Protein AF-A0AAU5WW64-F1 (afdb_monomer_lite)

Sequence (268 aa):
MAGGKLVDAESGILAKALPYLREAAQDVRRPDALRGREFTVVDSSGYVATDREFAFSGISRKQLEDMKELRAPLGTWPEQWRAAVTELRQALKDEGITDADMRLKGTSAKFYSGDPAKRFPQTEDELRSMAAEAHRLISGSHRLPRIEDVVAAYRQAGFATDGPKPAVAFFDSRYKLGLSKWPSDYDFQLCSDTLAERFEAYWRANRTLGLYTKGDWYNPYLLDRVAPGLDRWVGRWEKTWGRWVSIATYGRPYLGRTTRPGDWVVIQ

Radius of gyration: 20.53 Å; chains: 1; bounding box: 43×65×53 Å

Secondary structure (DSSP, 8-state):
-----SSHHHHHHHHHHHHHHHHHHHHTT------------B-TTSPBP-HHHHHHHT--HHHHHHHHTTS--TTS-HHHHHHHHHHHHHHHHHTT----EEEEESHHHHSB-S-TTSBPPSSHHHHHHHHHHHTTTS-HHHHHHHHHHHHHHHHHTT-SSSS---SB-BTTHHHHTTSSSSPPPEEEEEE-HHHHHHHHHHHHH-TTS-SEETTTEE-GGGHHHH-HHHHHHHHHHHHHHTS-EEEEEE-GGGHHHH--TT-EEEE-

Foldseek 3Di:
DDDDDDPPPVVVVCVVCVVVVVVLVVVVPDPDPDPDPQDWAAAPVRDIDDVLLCVLLSHDSVQSVCLLVLQFFTLDHNVLLVVLLVLLVVLCVVLVFPAKWKFWDAQRNRQFGPDLVQFDDQALVSLLVLQCVLCVVPDPVVSVVLSVVLSVQCVVSVSNDNDDDDGHDGFQNCVSSSSDVFGIEGEMEIEGQLLVVLLVVVCVVVVVDDQDDDPAFGDQVCCCVRRVSNVVSQVVVCVVSVGHYTYGYDYPVCPVVPDDPSTNTSDD

Structure (mmCIF, N/CA/C/O backbone):
data_AF-A0AAU5WW64-F1
#
_entry.id   AF-A0AAU5WW64-F1
#
loop_
_atom_site.group_PDB
_atom_site.id
_atom_site.type_symbol
_atom_site.label_atom_id
_atom_site.label_alt_id
_atom_site.label_comp_id
_atom_site.label_asym_id
_atom_site.label_entity_id
_atom_site.label_seq_id
_atom_site.pdbx_PDB_ins_code
_atom_site.Cartn_x
_atom_site.Cartn_y
_atom_site.Cartn_z
_atom_site.occupancy
_atom_site.B_iso_or_equiv
_atom_site.auth_seq_id
_atom_site.auth_comp_id
_atom_site.auth_asym_id
_atom_site.auth_atom_id
_atom_site.pdbx_PDB_model_num
ATOM 1 N N . MET A 1 1 ? 8.742 -45.054 -5.223 1.00 34.19 1 MET A N 1
ATOM 2 C CA . MET A 1 1 ? 8.348 -44.227 -6.382 1.00 34.19 1 MET A CA 1
ATOM 3 C C . MET A 1 1 ? 7.137 -43.402 -5.990 1.00 34.19 1 MET A C 1
ATOM 5 O O . MET A 1 1 ? 6.073 -43.968 -5.805 1.00 34.19 1 MET A O 1
ATOM 9 N N . ALA A 1 2 ? 7.315 -42.102 -5.776 1.00 31.16 2 ALA A N 1
ATOM 10 C CA . ALA A 1 2 ? 6.224 -41.166 -5.522 1.00 31.16 2 ALA A CA 1
ATOM 11 C C . ALA A 1 2 ? 6.602 -39.844 -6.198 1.00 31.16 2 ALA A C 1
ATOM 13 O O . ALA A 1 2 ? 7.338 -39.035 -5.642 1.00 31.16 2 ALA A O 1
ATOM 14 N N . GLY A 1 3 ? 6.179 -39.694 -7.450 1.00 32.69 3 GLY A N 1
ATOM 15 C CA . GLY A 1 3 ? 6.313 -38.475 -8.234 1.00 32.69 3 GLY A CA 1
ATOM 16 C C . GLY A 1 3 ? 4.927 -38.041 -8.685 1.00 32.69 3 GLY A C 1
ATOM 17 O O . GLY A 1 3 ? 4.177 -38.855 -9.214 1.00 32.69 3 GLY A O 1
ATOM 18 N N . GLY A 1 4 ? 4.596 -36.772 -8.454 1.00 40.03 4 GLY A N 1
ATOM 19 C CA . GLY A 1 4 ? 3.379 -36.144 -8.964 1.00 40.03 4 GLY A CA 1
ATOM 20 C C . GLY A 1 4 ? 2.551 -35.478 -7.873 1.00 40.03 4 GLY A C 1
ATOM 21 O O . GLY A 1 4 ? 1.678 -36.122 -7.304 1.00 40.03 4 GLY A O 1
ATOM 22 N N . LYS A 1 5 ? 2.839 -34.197 -7.586 1.00 35.53 5 LYS A N 1
ATOM 23 C CA . LYS A 1 5 ? 1.896 -33.221 -6.986 1.00 35.53 5 LYS A CA 1
ATOM 24 C C . LYS A 1 5 ? 2.466 -31.793 -6.880 1.00 35.53 5 LYS A C 1
ATOM 26 O O . LYS A 1 5 ? 2.287 -31.116 -5.876 1.00 35.53 5 LYS A O 1
ATOM 31 N N . LEU A 1 6 ? 3.174 -31.321 -7.908 1.00 34.00 6 LEU A N 1
ATOM 32 C CA . LEU A 1 6 ? 3.688 -29.938 -7.946 1.00 34.00 6 LEU A CA 1
ATOM 33 C C . LEU A 1 6 ? 3.215 -29.127 -9.160 1.00 34.00 6 LEU A C 1
ATOM 35 O O . LEU A 1 6 ? 3.488 -27.936 -9.221 1.00 34.00 6 LEU A O 1
ATOM 39 N N . VAL A 1 7 ? 2.463 -29.735 -10.084 1.00 35.62 7 VAL A N 1
ATOM 40 C CA . VAL A 1 7 ? 2.047 -29.080 -11.338 1.00 35.62 7 VAL A CA 1
ATOM 41 C C . VAL A 1 7 ? 0.683 -28.372 -11.218 1.00 35.62 7 VAL A C 1
ATOM 43 O O . VAL A 1 7 ? 0.436 -27.415 -11.937 1.00 35.62 7 VAL A O 1
ATOM 46 N N . ASP A 1 8 ? -0.172 -28.733 -10.252 1.00 35.53 8 ASP A N 1
ATOM 47 C CA . ASP A 1 8 ? -1.550 -28.200 -10.174 1.00 35.53 8 ASP A CA 1
ATOM 48 C C . ASP A 1 8 ? -1.687 -26.797 -9.549 1.00 35.53 8 ASP A C 1
ATOM 50 O O . ASP A 1 8 ? -2.690 -26.112 -9.765 1.00 35.53 8 ASP A O 1
ATOM 54 N N . ALA A 1 9 ? -0.702 -26.328 -8.774 1.00 37.03 9 ALA A N 1
ATOM 55 C CA . ALA A 1 9 ? -0.816 -25.042 -8.077 1.00 37.03 9 ALA A CA 1
ATOM 56 C C . ALA A 1 9 ? -0.539 -23.834 -8.993 1.00 37.03 9 ALA A C 1
ATOM 58 O O . ALA A 1 9 ? -1.187 -22.798 -8.846 1.00 37.03 9 ALA A O 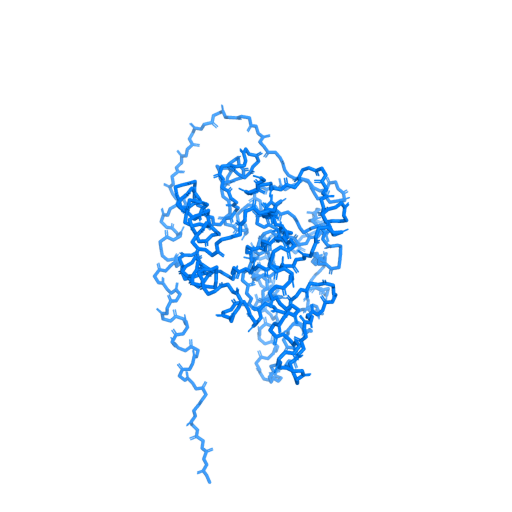1
ATOM 59 N N . GLU A 1 10 ? 0.384 -23.955 -9.957 1.00 35.91 10 GLU A N 1
ATOM 60 C CA . GLU A 1 10 ? 0.735 -22.860 -10.878 1.00 35.91 10 GLU A CA 1
ATOM 61 C C . GLU A 1 10 ? -0.328 -22.673 -11.980 1.00 35.91 10 GLU A C 1
ATOM 63 O O . GLU A 1 10 ? -0.671 -21.537 -12.321 1.00 35.91 10 GLU A O 1
ATOM 68 N N . SER A 1 11 ? -0.949 -23.760 -12.457 1.00 36.25 11 SER A N 1
ATOM 69 C CA . SER A 1 11 ? -2.041 -23.718 -13.446 1.00 36.25 11 SER A CA 1
ATOM 70 C C . SER A 1 11 ? -3.303 -23.043 -12.897 1.00 36.25 11 SER A C 1
ATOM 72 O O . SER A 1 11 ? -3.962 -22.282 -13.606 1.00 36.25 11 SER A O 1
ATOM 74 N N . GLY A 1 12 ? -3.609 -23.252 -11.612 1.00 33.53 12 GLY A N 1
ATOM 75 C CA . GLY A 1 12 ? -4.747 -22.620 -10.940 1.00 33.53 12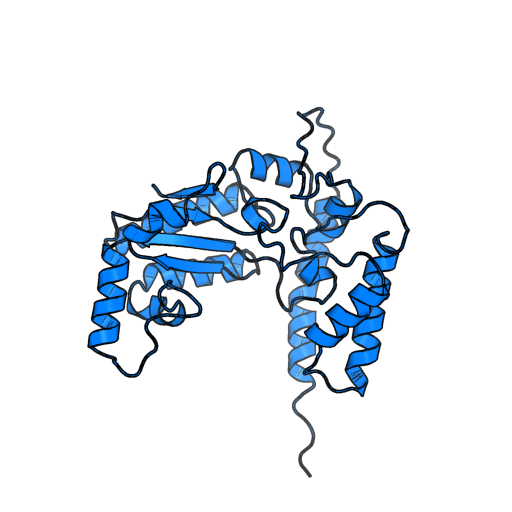 GLY A CA 1
ATOM 76 C C . GLY A 1 12 ? -4.570 -21.120 -10.675 1.00 33.53 12 GLY A C 1
ATOM 77 O O . GLY A 1 12 ? -5.564 -20.409 -10.540 1.00 33.53 12 GLY A O 1
ATOM 78 N N . ILE A 1 13 ? -3.332 -20.619 -10.611 1.00 39.38 13 ILE A N 1
ATOM 79 C CA . ILE A 1 13 ? -3.024 -19.197 -10.376 1.00 39.38 13 ILE A CA 1
ATOM 80 C C . ILE A 1 13 ? -3.049 -18.416 -11.696 1.00 39.38 13 ILE A C 1
ATOM 82 O O . ILE A 1 13 ? -3.671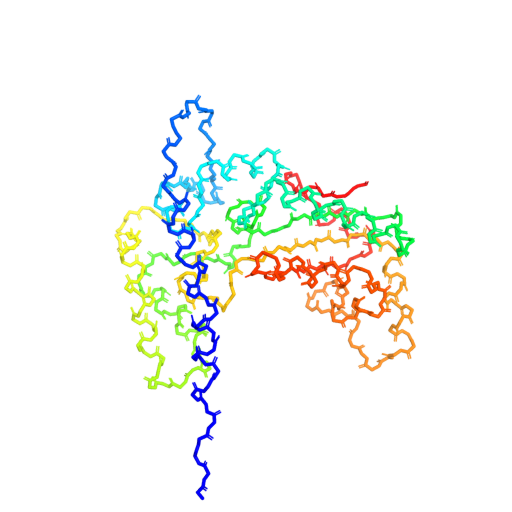 -17.356 -11.764 1.00 39.38 13 ILE A O 1
ATOM 86 N N . LEU A 1 14 ? -2.473 -18.971 -12.770 1.00 33.94 14 LEU A N 1
ATOM 87 C CA . LEU A 1 14 ? -2.548 -18.386 -14.116 1.00 33.94 14 LEU A CA 1
ATOM 88 C C . LEU A 1 14 ? -3.986 -18.367 -14.662 1.00 33.94 14 LEU A C 1
ATOM 90 O O . LEU A 1 14 ? -4.413 -17.357 -15.219 1.00 33.94 14 LEU A O 1
ATOM 94 N N . ALA A 1 15 ? -4.772 -19.423 -14.421 1.00 36.66 15 ALA A N 1
ATOM 95 C CA . ALA A 1 15 ? -6.187 -19.463 -14.804 1.00 36.66 15 ALA A CA 1
ATOM 96 C C . ALA A 1 15 ? -7.052 -18.442 -14.038 1.00 36.66 15 ALA A C 1
ATOM 98 O O . ALA A 1 15 ? -8.047 -17.959 -14.575 1.00 36.66 15 ALA A O 1
ATOM 99 N N . LYS A 1 16 ? -6.658 -18.073 -12.809 1.00 40.53 16 LYS A N 1
ATOM 100 C CA . LYS A 1 16 ? -7.334 -17.037 -12.013 1.00 40.53 16 LYS A CA 1
ATOM 101 C C . LYS A 1 16 ? -6.914 -15.623 -12.401 1.00 40.53 16 LYS A C 1
ATOM 103 O O . LYS A 1 16 ? -7.742 -14.737 -12.296 1.00 40.53 16 LYS A O 1
ATOM 108 N N . ALA A 1 17 ? -5.686 -15.397 -12.868 1.00 35.06 17 ALA A N 1
ATOM 109 C CA . ALA A 1 17 ? -5.194 -14.066 -13.248 1.00 35.06 17 ALA A CA 1
ATOM 110 C C . ALA A 1 17 ? -5.620 -13.619 -14.665 1.00 35.06 17 ALA A C 1
ATOM 112 O O . ALA A 1 17 ? -5.682 -12.422 -14.949 1.00 35.06 17 ALA A O 1
ATOM 113 N N . LEU A 1 18 ? -5.924 -14.566 -15.562 1.00 33.31 18 LEU A N 1
ATOM 114 C CA . LEU A 1 18 ? -6.199 -14.290 -16.979 1.00 33.31 18 LEU A CA 1
ATOM 115 C C . LEU A 1 18 ? -7.404 -13.363 -17.265 1.00 33.31 18 LEU A C 1
ATOM 117 O O . LEU A 1 18 ? -7.286 -12.533 -18.171 1.00 33.31 18 LEU A O 1
ATOM 121 N N . PRO A 1 19 ? -8.543 -13.452 -16.546 1.00 35.28 19 PRO A N 1
ATOM 122 C CA . PRO A 1 19 ? -9.658 -12.520 -16.736 1.00 35.28 19 PRO A CA 1
ATOM 123 C C . PRO A 1 19 ? -9.272 -11.075 -16.381 1.00 35.28 19 PRO A C 1
ATOM 125 O O . PRO A 1 19 ? -9.580 -10.154 -17.133 1.00 35.28 19 PRO A O 1
ATOM 128 N N . TYR A 1 20 ? -8.494 -10.892 -15.309 1.00 37.72 20 TYR A N 1
ATOM 129 C CA . TYR A 1 20 ? -8.082 -9.579 -14.800 1.00 37.72 20 TYR A CA 1
ATOM 130 C C . TYR A 1 20 ? -7.078 -8.862 -15.715 1.00 37.72 20 TYR A C 1
ATOM 132 O O . TYR A 1 20 ? -7.117 -7.641 -15.842 1.00 37.72 20 TYR A O 1
ATOM 140 N N . LEU A 1 21 ? -6.212 -9.608 -16.413 1.00 35.59 21 LEU A N 1
ATOM 141 C CA . LEU A 1 21 ? -5.294 -9.036 -17.409 1.00 35.59 21 LEU A CA 1
ATOM 142 C C . LEU A 1 21 ? -6.021 -8.564 -18.679 1.00 35.59 21 LEU A C 1
ATOM 144 O O . LEU A 1 21 ? -5.569 -7.619 -19.324 1.00 35.59 21 LEU A O 1
ATOM 148 N N . ARG A 1 22 ? -7.151 -9.190 -19.039 1.00 31.81 22 ARG A N 1
ATOM 149 C CA . ARG A 1 22 ? -7.973 -8.766 -20.186 1.00 31.81 22 ARG A CA 1
ATOM 150 C C . ARG A 1 22 ? -8.817 -7.533 -19.873 1.00 31.81 22 ARG A C 1
ATOM 152 O O . ARG A 1 22 ? -8.933 -6.672 -20.738 1.00 31.81 22 ARG A O 1
ATOM 159 N N . GLU A 1 23 ? -9.341 -7.425 -18.655 1.00 31.42 23 GLU A N 1
ATOM 160 C CA . GLU A 1 23 ? -10.123 -6.264 -18.206 1.00 31.42 23 GLU A CA 1
ATOM 161 C C . GLU A 1 23 ? -9.230 -5.025 -18.017 1.00 31.42 23 GLU A C 1
ATOM 163 O O . GLU A 1 23 ? -9.525 -3.959 -18.557 1.00 31.42 23 GLU A O 1
ATOM 168 N N . ALA A 1 24 ? -8.051 -5.187 -17.398 1.00 33.91 24 ALA A N 1
ATOM 169 C CA . ALA A 1 24 ? -7.060 -4.115 -17.279 1.00 33.91 24 ALA A CA 1
ATOM 170 C C . ALA A 1 24 ? -6.553 -3.615 -18.648 1.00 33.91 24 ALA A C 1
ATOM 172 O O . ALA A 1 24 ? -6.297 -2.427 -18.818 1.00 33.91 24 ALA A O 1
ATOM 173 N N . ALA A 1 25 ? -6.447 -4.491 -19.654 1.00 36.31 25 ALA A N 1
ATOM 174 C CA . ALA A 1 25 ? -6.053 -4.103 -21.012 1.00 36.31 25 ALA A CA 1
ATOM 175 C C . ALA A 1 25 ? -7.169 -3.390 -21.807 1.00 36.31 25 ALA A C 1
ATOM 177 O O . ALA A 1 25 ? -6.875 -2.708 -22.795 1.00 36.31 25 ALA A O 1
ATOM 178 N N . GLN A 1 26 ? -8.436 -3.544 -21.408 1.00 37.12 26 GLN A N 1
ATOM 179 C CA . GLN A 1 26 ? -9.577 -2.867 -22.031 1.00 37.12 26 GLN A CA 1
ATOM 180 C C . GLN A 1 26 ? -9.811 -1.466 -21.443 1.00 37.12 26 GLN A C 1
ATOM 182 O O . GLN A 1 26 ? -10.166 -0.560 -22.196 1.00 37.12 26 GLN A O 1
ATOM 187 N N . ASP A 1 27 ? -9.520 -1.249 -20.156 1.00 40.94 27 ASP A N 1
ATOM 188 C CA . ASP A 1 27 ? -9.760 0.038 -19.478 1.00 40.94 27 ASP A CA 1
ATOM 189 C C . ASP A 1 27 ? -8.640 1.082 -19.680 1.00 40.94 27 ASP A C 1
ATOM 191 O O . ASP A 1 27 ? -8.851 2.279 -19.498 1.00 40.94 27 ASP A O 1
ATOM 195 N N . VAL A 1 28 ? -7.464 0.667 -20.175 1.00 42.50 28 VAL A N 1
ATOM 196 C CA . VAL A 1 28 ? -6.385 1.578 -20.630 1.00 42.50 28 VAL A CA 1
ATOM 197 C C . VAL A 1 28 ? -6.795 2.380 -21.885 1.00 42.50 28 VAL A C 1
ATOM 199 O O . VAL A 1 28 ? -6.130 3.344 -22.258 1.00 42.50 28 VAL A O 1
ATOM 202 N N . ARG A 1 29 ? -7.915 2.033 -22.540 1.00 37.16 29 ARG A N 1
ATOM 203 C CA . ARG A 1 29 ? -8.399 2.670 -23.781 1.00 37.16 29 ARG A CA 1
ATOM 204 C C . ARG A 1 29 ? -9.483 3.733 -23.574 1.00 37.16 29 ARG A C 1
ATOM 206 O O . ARG A 1 29 ? -10.361 3.871 -24.424 1.00 37.16 29 ARG A O 1
ATOM 213 N N . ARG A 1 30 ? -9.438 4.513 -22.495 1.00 43.03 30 ARG A N 1
ATOM 214 C CA . ARG A 1 30 ? -10.192 5.777 -22.435 1.00 43.03 30 ARG A CA 1
ATOM 215 C C . ARG A 1 30 ? -9.243 6.940 -22.722 1.00 43.03 30 ARG A C 1
ATOM 217 O O . ARG A 1 30 ? -8.424 7.266 -21.866 1.00 43.03 30 ARG A O 1
ATOM 224 N N . PRO A 1 31 ? -9.289 7.544 -23.923 1.00 40.09 31 PRO A N 1
ATOM 225 C CA . PRO A 1 31 ? -8.498 8.727 -24.208 1.00 40.09 31 PRO A CA 1
ATOM 226 C C . PRO A 1 31 ? -9.184 9.931 -23.554 1.00 40.09 31 PRO A C 1
ATOM 228 O O . PRO A 1 31 ? -10.017 10.588 -24.174 1.00 40.09 31 PRO A O 1
ATOM 231 N N . ASP A 1 32 ? -8.853 10.218 -22.296 1.00 46.84 32 ASP A N 1
ATOM 232 C CA . ASP A 1 32 ? -9.316 11.448 -21.655 1.00 46.84 32 ASP A CA 1
ATOM 233 C C . ASP A 1 32 ? -8.442 12.625 -22.094 1.00 46.84 32 ASP A C 1
ATOM 235 O O . ASP A 1 32 ? -7.324 12.848 -21.627 1.00 46.84 32 ASP A O 1
ATOM 239 N N . ALA A 1 33 ? -9.005 13.409 -23.010 1.00 44.41 33 ALA A N 1
ATOM 240 C CA . ALA A 1 33 ? -8.616 14.783 -23.247 1.00 44.41 33 ALA A CA 1
ATOM 241 C C . ALA A 1 33 ? -9.056 15.641 -22.048 1.00 44.41 33 ALA A C 1
ATOM 243 O O . ALA A 1 33 ? -10.171 16.155 -22.024 1.00 44.41 33 ALA A O 1
ATOM 244 N N . LEU A 1 34 ? -8.183 15.826 -21.056 1.00 44.81 34 LEU A N 1
ATOM 245 C CA . LEU A 1 34 ? -8.385 16.814 -19.994 1.00 44.81 34 LEU A CA 1
ATOM 246 C C . LEU A 1 34 ? -7.095 17.602 -19.754 1.00 44.81 34 LEU A C 1
ATOM 248 O O . LEU A 1 34 ? -6.103 17.084 -19.247 1.00 44.81 34 LEU A O 1
ATOM 252 N N . ARG A 1 35 ? -7.131 18.895 -20.103 1.00 47.25 35 ARG A N 1
ATOM 253 C CA . ARG A 1 35 ? -6.169 19.903 -19.632 1.00 47.25 35 ARG A CA 1
ATOM 254 C C . ARG A 1 35 ? -6.431 20.153 -18.140 1.00 47.25 35 ARG A C 1
ATOM 256 O O . ARG A 1 35 ? -7.119 21.103 -17.785 1.00 47.25 35 ARG A O 1
ATOM 263 N N . GLY A 1 36 ? -5.948 19.254 -17.287 1.00 45.34 36 GLY A N 1
ATOM 264 C CA . GLY A 1 36 ? -5.919 19.393 -15.828 1.00 45.34 36 GLY A CA 1
ATOM 265 C C . GLY A 1 36 ? -4.528 19.806 -15.342 1.00 45.34 36 GLY A C 1
ATOM 266 O O . GLY A 1 36 ? -3.563 19.746 -16.104 1.00 45.34 36 GLY A O 1
ATOM 267 N N . ARG A 1 37 ? -4.409 20.242 -14.080 1.00 56.75 37 ARG A N 1
ATOM 268 C CA . ARG A 1 37 ? -3.104 20.472 -13.435 1.00 56.75 37 ARG A CA 1
ATOM 269 C C . ARG A 1 37 ? -2.213 19.248 -13.642 1.00 56.75 37 ARG A C 1
ATOM 271 O O . ARG A 1 37 ? -2.624 18.129 -13.349 1.00 56.75 37 ARG A O 1
ATOM 278 N N . GLU A 1 38 ? -0.992 19.461 -14.117 1.00 69.75 38 GLU A N 1
ATOM 279 C CA . GLU A 1 38 ? -0.041 18.368 -14.276 1.00 69.75 38 GLU A CA 1
ATOM 280 C C . GLU A 1 38 ? 0.488 17.966 -12.894 1.00 69.75 38 GLU A C 1
ATOM 282 O O . GLU A 1 38 ? 1.362 18.613 -12.316 1.00 69.75 38 GLU A O 1
ATOM 287 N N . PHE A 1 39 ? -0.100 16.919 -12.314 1.00 80.44 39 PHE A N 1
ATOM 288 C CA . PHE A 1 39 ? 0.411 16.342 -11.079 1.00 80.44 39 PHE A CA 1
ATOM 289 C C . PHE A 1 39 ? 1.717 15.605 -11.373 1.00 80.44 39 PHE A C 1
ATOM 291 O O . PHE A 1 39 ? 1.755 14.649 -12.152 1.00 80.44 39 PHE A O 1
ATOM 298 N N . THR A 1 40 ? 2.786 16.035 -10.709 1.00 88.75 40 THR A N 1
ATOM 299 C CA . THR A 1 40 ? 4.077 15.350 -10.718 1.00 88.75 40 THR A CA 1
ATOM 300 C C . THR A 1 40 ? 4.281 14.574 -9.419 1.00 88.75 40 THR A C 1
ATOM 302 O O . THR A 1 40 ? 3.706 14.869 -8.361 1.00 88.75 40 THR A O 1
ATOM 305 N N . VAL A 1 41 ? 5.106 13.533 -9.492 1.00 91.81 41 VAL A N 1
ATOM 306 C CA . VAL A 1 41 ? 5.587 12.819 -8.314 1.00 91.81 41 VAL A CA 1
ATOM 307 C C . VAL A 1 41 ? 7.089 12.640 -8.418 1.00 91.81 41 VAL A C 1
ATOM 309 O O . VAL A 1 41 ? 7.609 12.278 -9.472 1.00 91.81 41 VAL A O 1
ATOM 312 N N . VAL A 1 42 ? 7.767 12.963 -7.323 1.00 93.25 42 VAL A N 1
ATOM 313 C CA . VAL A 1 42 ? 9.221 13.048 -7.237 1.00 93.25 42 VAL A CA 1
ATOM 314 C C . VAL A 1 42 ? 9.680 12.087 -6.153 1.00 93.25 42 VAL A C 1
ATOM 316 O O . VAL A 1 42 ? 9.053 12.021 -5.091 1.00 93.25 42 VAL A O 1
ATOM 319 N N . ASP A 1 43 ? 10.723 11.313 -6.424 1.00 93.19 43 ASP A N 1
ATOM 320 C CA . ASP A 1 43 ? 11.332 10.458 -5.411 1.00 93.19 43 ASP A CA 1
ATOM 321 C C . ASP A 1 43 ? 12.294 11.245 -4.501 1.00 93.19 43 ASP A C 1
ATOM 323 O O . ASP A 1 43 ? 12.512 12.446 -4.670 1.00 93.19 43 ASP A O 1
ATOM 327 N N . SER A 1 44 ? 12.894 10.575 -3.515 1.00 89.81 44 SER A N 1
ATOM 328 C CA . SER A 1 44 ? 13.814 11.224 -2.572 1.00 89.81 44 SER A CA 1
ATOM 329 C C . SER A 1 44 ? 15.127 11.715 -3.195 1.00 89.81 44 SER A C 1
ATOM 331 O O . SER A 1 44 ? 15.848 12.464 -2.544 1.00 89.81 44 SER A O 1
ATOM 333 N N . SER A 1 45 ? 15.462 11.288 -4.416 1.00 92.25 45 SER A N 1
ATOM 334 C CA . SER A 1 45 ? 16.643 11.745 -5.161 1.00 92.25 45 SER A CA 1
ATOM 335 C C . SER A 1 45 ? 16.366 12.962 -6.051 1.00 92.25 45 SER A C 1
ATOM 337 O O . SER A 1 45 ? 17.298 13.532 -6.612 1.00 92.25 45 SER A O 1
ATOM 339 N N . GLY A 1 46 ? 15.100 13.376 -6.174 1.00 94.19 46 GLY A N 1
ATOM 340 C CA . GLY A 1 46 ? 14.678 14.422 -7.105 1.00 94.19 46 GLY A CA 1
ATOM 341 C C . GLY A 1 46 ? 14.234 13.888 -8.471 1.00 94.19 46 GLY A C 1
ATOM 342 O O . GLY A 1 46 ? 13.892 14.685 -9.344 1.00 94.19 46 GLY A O 1
ATOM 343 N N . TYR A 1 47 ? 14.199 12.566 -8.670 1.00 95.06 47 TYR A N 1
ATOM 344 C CA . TYR A 1 47 ? 13.742 11.970 -9.922 1.00 95.06 47 TYR A CA 1
ATOM 345 C C . TYR A 1 47 ? 12.230 12.148 -10.086 1.00 95.06 47 TYR A C 1
ATOM 347 O O . TYR A 1 47 ? 11.445 11.715 -9.239 1.00 95.06 47 TYR A O 1
ATOM 355 N N . VAL A 1 48 ? 11.815 12.766 -11.192 1.00 95.56 48 VAL A N 1
ATOM 356 C CA . VAL A 1 48 ? 10.404 12.995 -11.527 1.00 95.56 48 VAL A CA 1
ATOM 357 C C . VAL A 1 48 ? 9.881 11.819 -12.346 1.00 95.56 48 VAL A C 1
ATOM 359 O O . VAL A 1 48 ? 10.456 11.485 -13.378 1.00 95.56 48 VAL A O 1
ATOM 362 N N . ALA A 1 49 ? 8.777 11.208 -11.905 1.00 94.88 49 ALA A N 1
ATOM 363 C CA . ALA A 1 49 ? 8.126 10.144 -12.667 1.00 94.88 49 ALA A CA 1
ATOM 364 C C . ALA A 1 49 ? 7.697 10.635 -14.056 1.00 94.88 49 ALA A C 1
ATOM 366 O O . ALA A 1 49 ? 7.063 11.684 -14.200 1.00 94.88 49 ALA A O 1
ATOM 367 N N . THR A 1 50 ? 8.000 9.826 -15.060 1.00 93.19 50 THR A N 1
ATOM 368 C CA . THR A 1 50 ? 7.650 10.037 -16.461 1.00 93.19 50 THR A CA 1
ATOM 369 C C . THR A 1 50 ? 6.560 9.056 -16.891 1.00 93.19 50 THR A C 1
ATOM 371 O O . THR A 1 50 ? 6.175 8.151 -16.145 1.00 93.19 50 THR A O 1
ATOM 374 N N . ASP A 1 51 ? 6.080 9.189 -18.129 1.00 93.00 51 ASP A N 1
ATOM 375 C CA . ASP A 1 51 ? 5.114 8.247 -18.708 1.00 93.00 51 ASP A CA 1
ATOM 376 C C . ASP A 1 51 ? 5.623 6.800 -18.718 1.00 93.00 51 ASP A C 1
ATOM 378 O O . ASP A 1 51 ? 4.816 5.874 -18.665 1.00 93.00 51 ASP A O 1
ATOM 382 N N . ARG A 1 52 ? 6.947 6.585 -18.690 1.00 94.81 52 ARG A N 1
ATOM 383 C CA . ARG A 1 52 ? 7.547 5.253 -18.555 1.00 94.81 52 ARG A CA 1
ATOM 384 C C . ARG A 1 52 ? 7.177 4.597 -17.226 1.00 94.81 52 ARG A C 1
ATOM 386 O O . ARG A 1 52 ? 6.759 3.442 -17.218 1.00 94.81 52 ARG A O 1
ATOM 393 N N . GLU A 1 53 ? 7.288 5.308 -16.103 1.00 96.25 53 GLU A N 1
ATOM 394 C CA . GLU A 1 53 ? 6.954 4.755 -14.784 1.00 96.25 53 GLU A CA 1
ATOM 395 C C . GLU A 1 53 ? 5.439 4.561 -14.622 1.00 96.25 53 GLU A C 1
ATOM 397 O O . GLU A 1 53 ? 5.005 3.572 -14.022 1.00 96.25 53 GLU A O 1
ATOM 402 N N . PHE A 1 54 ? 4.620 5.445 -15.202 1.00 95.56 54 PHE A N 1
ATOM 403 C CA . PHE A 1 54 ? 3.161 5.285 -15.236 1.00 95.56 54 PHE A CA 1
ATOM 404 C C . PHE A 1 54 ? 2.736 4.077 -16.076 1.00 95.56 54 PHE A C 1
ATOM 406 O O . PHE A 1 54 ? 2.003 3.218 -15.585 1.00 95.56 54 PHE A O 1
ATOM 413 N N . ALA A 1 55 ? 3.266 3.943 -17.295 1.00 95.12 55 ALA A N 1
ATOM 414 C CA . ALA A 1 55 ? 3.010 2.792 -18.155 1.00 95.12 55 ALA A CA 1
ATOM 415 C C . ALA A 1 55 ? 3.488 1.489 -17.501 1.00 95.12 55 ALA A C 1
ATOM 417 O O . ALA A 1 55 ? 2.747 0.505 -17.465 1.00 95.12 55 ALA A O 1
ATOM 418 N N . PHE A 1 56 ? 4.688 1.492 -16.908 1.00 96.25 56 PHE A N 1
ATOM 419 C CA . PHE A 1 56 ? 5.218 0.315 -16.229 1.00 96.25 56 PHE A CA 1
ATOM 420 C C . PHE A 1 56 ? 4.370 -0.071 -15.020 1.00 96.25 56 PHE A C 1
ATOM 422 O O . PHE A 1 56 ? 4.030 -1.240 -14.873 1.00 96.25 56 PHE A O 1
ATOM 429 N N . SER A 1 57 ? 3.973 0.880 -14.170 1.00 96.19 57 SER A N 1
ATOM 430 C CA . SER A 1 57 ? 3.121 0.614 -12.999 1.00 96.19 57 SER A CA 1
ATOM 431 C C . SER A 1 57 ? 1.667 0.304 -13.366 1.00 96.19 57 SER A C 1
ATOM 433 O O . SER A 1 57 ? 0.996 -0.413 -12.626 1.00 96.19 57 SER A O 1
ATOM 435 N N . GLY A 1 58 ? 1.205 0.694 -14.556 1.00 95.62 58 GLY A N 1
ATOM 436 C CA . GLY A 1 58 ? -0.198 0.571 -14.962 1.00 95.62 58 GLY A CA 1
ATOM 437 C C . GLY A 1 58 ? -1.101 1.589 -14.264 1.00 95.62 58 GLY A C 1
ATOM 438 O O . GLY A 1 58 ? -2.293 1.344 -14.124 1.00 95.62 58 GLY A O 1
ATOM 439 N N . ILE A 1 59 ? -0.526 2.699 -13.795 1.00 95.31 59 ILE A N 1
ATOM 440 C CA . ILE A 1 59 ? -1.241 3.784 -13.127 1.00 95.31 59 ILE A CA 1
ATOM 441 C C . ILE A 1 59 ? -1.490 4.905 -14.124 1.00 95.31 59 ILE A C 1
ATOM 443 O O . ILE A 1 59 ? -0.556 5.419 -14.739 1.00 95.31 59 ILE A O 1
ATOM 447 N N . SER A 1 60 ? -2.748 5.317 -14.258 1.00 93.75 60 SER A N 1
ATOM 448 C CA . SER A 1 60 ? -3.101 6.465 -15.091 1.00 93.75 60 SER A CA 1
ATOM 449 C C . SER A 1 60 ? -2.809 7.794 -14.385 1.00 93.75 60 SER A C 1
ATOM 451 O O . SER A 1 60 ? -2.754 7.884 -13.156 1.00 93.75 60 SER A O 1
ATOM 453 N N . ARG A 1 61 ? -2.697 8.877 -15.164 1.00 90.88 61 ARG A N 1
ATOM 454 C CA . ARG A 1 61 ? -2.604 10.243 -14.615 1.00 90.88 61 ARG A CA 1
ATOM 455 C C . ARG A 1 61 ? -3.821 10.597 -13.752 1.00 90.88 61 ARG A C 1
ATOM 457 O O . ARG A 1 61 ? -3.665 11.264 -12.735 1.00 90.88 61 ARG A O 1
ATOM 464 N N . LYS A 1 62 ? -5.006 10.086 -14.106 1.00 93.56 62 LYS A N 1
ATOM 465 C CA . LYS A 1 62 ? -6.238 10.244 -13.323 1.00 93.56 62 LYS A CA 1
ATOM 466 C C . LYS A 1 62 ? -6.125 9.596 -11.941 1.00 93.56 62 LYS A C 1
ATOM 468 O O . LYS A 1 62 ? -6.496 10.227 -10.958 1.00 93.56 62 LYS A O 1
ATOM 473 N N . GLN A 1 63 ? -5.566 8.386 -11.855 1.00 95.50 63 GLN A N 1
ATOM 474 C CA . GLN A 1 63 ? -5.322 7.720 -10.571 1.00 95.50 63 GLN A CA 1
ATOM 475 C C . GLN A 1 63 ? -4.262 8.446 -9.735 1.00 95.50 63 GLN A C 1
ATOM 477 O O . GLN A 1 63 ? -4.384 8.504 -8.516 1.00 95.50 63 GLN A O 1
ATOM 482 N N . LEU A 1 64 ? -3.240 9.036 -10.366 1.00 94.81 64 LEU A N 1
ATOM 483 C CA . LEU A 1 64 ? -2.281 9.886 -9.655 1.00 94.81 64 LEU A CA 1
ATOM 484 C C . LEU A 1 64 ? -2.952 11.139 -9.075 1.00 94.81 64 LEU A C 1
ATOM 486 O O . LEU A 1 64 ? -2.672 11.504 -7.936 1.00 94.81 64 LEU A O 1
ATOM 490 N N . GLU A 1 65 ? -3.820 11.794 -9.842 1.00 94.31 65 GLU A N 1
ATOM 491 C CA . GLU A 1 65 ? -4.617 12.927 -9.365 1.00 94.31 65 GLU A CA 1
ATOM 492 C C . GLU A 1 65 ? -5.520 12.510 -8.197 1.00 94.31 65 GLU A C 1
ATOM 494 O O . GLU A 1 65 ? -5.446 13.124 -7.135 1.00 94.31 65 GLU A O 1
ATOM 499 N N . ASP A 1 66 ? -6.306 11.434 -8.349 1.00 95.56 66 ASP A N 1
ATOM 500 C CA . ASP A 1 66 ? -7.148 10.901 -7.265 1.00 95.56 66 ASP A CA 1
ATOM 501 C C . ASP A 1 66 ? -6.320 10.615 -6.012 1.00 95.56 66 ASP A C 1
ATOM 503 O O . ASP A 1 66 ? -6.768 10.873 -4.893 1.00 95.56 66 ASP A O 1
ATOM 507 N N . MET A 1 67 ? -5.090 10.137 -6.205 1.00 95.44 67 MET A N 1
ATOM 508 C CA . MET A 1 67 ? -4.166 9.875 -5.121 1.00 95.44 67 MET A CA 1
ATOM 509 C C . MET A 1 67 ? -3.711 11.156 -4.419 1.00 95.44 67 MET A C 1
ATOM 511 O O . MET A 1 67 ? -3.761 11.258 -3.195 1.00 95.44 67 MET A O 1
ATOM 515 N N . LYS A 1 68 ? -3.274 12.159 -5.184 1.00 92.38 68 LYS A N 1
ATOM 516 C CA . LYS A 1 68 ? -2.798 13.444 -4.649 1.00 92.38 68 LYS A CA 1
ATOM 517 C C . LYS A 1 68 ? -3.901 14.237 -3.954 1.00 92.38 68 LYS A C 1
ATOM 519 O O . LYS A 1 68 ? -3.615 14.961 -3.005 1.00 92.38 68 LYS A O 1
ATOM 524 N N . GLU A 1 69 ? -5.138 14.076 -4.401 1.00 93.38 69 GLU A N 1
ATOM 525 C CA . GLU A 1 69 ? -6.323 14.708 -3.819 1.00 93.38 69 GLU A CA 1
ATOM 526 C C . GLU A 1 69 ? -6.967 13.878 -2.700 1.00 93.38 69 GLU A C 1
ATOM 528 O O . GLU A 1 69 ? -8.029 14.240 -2.198 1.00 93.38 69 GLU A O 1
ATOM 533 N N . LEU A 1 70 ? -6.336 12.770 -2.298 1.00 93.38 70 LEU A N 1
ATOM 534 C CA . LEU A 1 70 ? -6.805 11.866 -1.245 1.00 93.38 70 LEU A CA 1
ATOM 535 C C . LEU A 1 70 ? -8.182 11.227 -1.522 1.00 93.38 70 LEU A C 1
ATOM 537 O O . LEU A 1 70 ? -8.860 10.771 -0.599 1.00 93.38 70 LEU A O 1
ATOM 541 N N . ARG A 1 71 ? -8.595 11.154 -2.794 1.00 95.88 71 ARG A N 1
ATOM 542 C CA . ARG A 1 71 ? -9.865 10.550 -3.232 1.00 95.88 71 ARG A CA 1
ATOM 543 C C . ARG A 1 71 ? -9.806 9.028 -3.295 1.00 95.88 71 ARG A C 1
ATOM 545 O O . ARG A 1 71 ? -10.809 8.384 -2.994 1.00 95.88 71 ARG A O 1
ATOM 552 N N . ALA A 1 72 ? -8.668 8.463 -3.694 1.00 97.25 72 ALA A N 1
ATOM 553 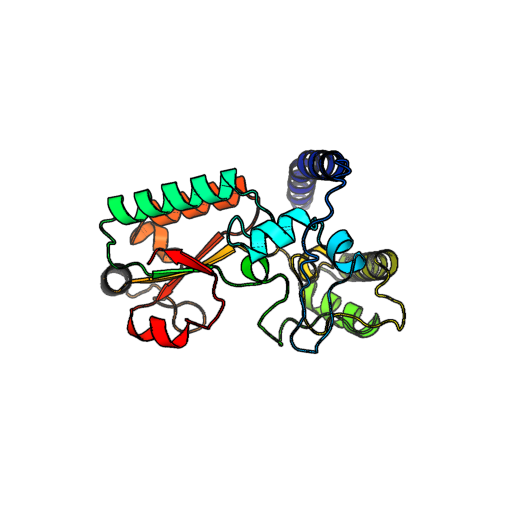C CA . ALA A 1 72 ? -8.432 7.021 -3.743 1.00 97.25 72 ALA A CA 1
ATOM 554 C C . ALA A 1 72 ? -6.929 6.720 -3.809 1.00 97.25 72 ALA A C 1
ATOM 556 O O . ALA A 1 72 ? -6.237 7.378 -4.587 1.00 97.25 72 ALA A O 1
ATOM 557 N N . PRO A 1 73 ? -6.403 5.737 -3.058 1.00 97.31 73 PRO A N 1
ATOM 558 C CA . PRO A 1 73 ? -5.021 5.308 -3.231 1.00 97.31 73 PRO A CA 1
ATOM 559 C C . PRO A 1 73 ? -4.807 4.618 -4.583 1.00 97.31 73 PRO A C 1
ATOM 561 O O . PRO A 1 73 ? -5.747 4.244 -5.282 1.00 97.31 73 PRO A O 1
ATOM 564 N N . LEU A 1 74 ? -3.544 4.435 -4.965 1.00 97.12 74 LEU A N 1
ATOM 565 C CA . LEU A 1 74 ? -3.202 3.787 -6.230 1.00 97.12 74 LEU A CA 1
ATOM 566 C C . LEU A 1 74 ? -3.678 2.331 -6.258 1.00 97.12 74 LEU A C 1
ATOM 568 O O . LEU A 1 74 ? -3.645 1.633 -5.242 1.00 97.12 74 LEU A O 1
ATOM 572 N N . GLY A 1 75 ? -4.091 1.865 -7.438 1.00 95.00 75 GLY A N 1
ATOM 573 C CA . GLY A 1 75 ? -4.602 0.505 -7.648 1.00 95.00 75 GLY A CA 1
ATOM 574 C C . GLY A 1 75 ? -6.064 0.294 -7.245 1.00 95.00 75 GLY A C 1
ATOM 575 O O . GLY A 1 75 ? -6.523 -0.842 -7.253 1.00 95.00 75 GLY A O 1
ATOM 576 N N . THR A 1 76 ? -6.787 1.361 -6.899 1.00 95.44 76 THR A N 1
ATOM 577 C CA . THR A 1 76 ? -8.229 1.331 -6.618 1.00 95.44 76 THR A CA 1
ATOM 578 C C . THR A 1 76 ? -8.916 2.563 -7.214 1.00 95.44 76 THR A C 1
ATOM 580 O O . THR A 1 76 ? -8.264 3.409 -7.834 1.00 95.44 76 THR A O 1
ATOM 583 N N . TRP A 1 77 ? -10.236 2.645 -7.052 1.00 95.44 77 TRP A N 1
ATOM 584 C CA . TRP A 1 77 ? -11.086 3.719 -7.561 1.00 95.44 77 TRP A CA 1
ATOM 585 C C . TRP A 1 77 ? -11.812 4.446 -6.420 1.00 95.44 77 TRP A C 1
ATOM 587 O O . TRP A 1 77 ? -12.095 3.822 -5.391 1.00 95.44 77 TRP A O 1
ATOM 597 N N . PRO A 1 78 ? -12.166 5.737 -6.578 1.00 97.94 78 PRO A N 1
ATOM 598 C CA . PRO A 1 78 ? -12.827 6.519 -5.528 1.00 97.94 78 PRO A CA 1
ATOM 599 C C . PRO A 1 78 ? -14.092 5.878 -4.952 1.00 97.94 78 PRO A C 1
ATOM 601 O O . PRO A 1 78 ? -14.337 5.965 -3.752 1.00 97.94 78 PRO A O 1
ATOM 604 N N . GLU A 1 79 ? -14.893 5.204 -5.771 1.00 97.56 79 GLU A N 1
ATOM 605 C CA . GLU A 1 79 ? -16.128 4.538 -5.349 1.00 97.56 79 GLU A CA 1
ATOM 606 C C . GLU A 1 79 ? -15.829 3.373 -4.403 1.00 97.56 79 GLU A C 1
ATOM 608 O O . GLU A 1 79 ? -16.419 3.275 -3.326 1.00 97.56 79 GLU A O 1
ATOM 613 N N . GLN A 1 80 ? -14.874 2.521 -4.789 1.00 97.38 80 GLN A N 1
ATOM 614 C CA . GLN A 1 80 ? -14.426 1.387 -3.985 1.00 97.38 80 GLN A CA 1
ATOM 615 C C . GLN A 1 80 ? -13.759 1.864 -2.697 1.00 97.38 80 GLN A C 1
ATOM 617 O O . GLN A 1 80 ? -14.043 1.334 -1.627 1.00 97.38 80 GLN A O 1
ATOM 622 N N . TRP A 1 81 ? -12.920 2.897 -2.783 1.00 97.88 81 TRP A N 1
ATOM 623 C CA . TRP A 1 81 ? -12.270 3.478 -1.616 1.00 97.88 81 TRP A CA 1
ATOM 624 C C . TRP A 1 81 ? -13.281 4.045 -0.616 1.00 97.88 81 TRP A C 1
ATOM 626 O O . TRP A 1 81 ? -13.214 3.718 0.567 1.00 97.88 81 TRP A O 1
ATOM 636 N N . ARG A 1 82 ? -14.269 4.828 -1.072 1.00 98.12 82 ARG A N 1
ATOM 637 C CA . ARG A 1 82 ? -15.337 5.349 -0.201 1.00 98.12 82 ARG A CA 1
ATOM 638 C C . ARG A 1 82 ? -16.098 4.221 0.491 1.00 98.12 82 ARG A C 1
ATOM 640 O O . ARG A 1 82 ? -16.291 4.288 1.701 1.00 98.12 82 ARG A O 1
ATOM 647 N N . ALA A 1 83 ? -16.478 3.178 -0.248 1.00 98.44 83 ALA A N 1
ATOM 648 C CA . ALA A 1 83 ? -17.146 2.014 0.329 1.00 98.44 83 ALA A CA 1
ATOM 649 C C . ALA A 1 83 ? -16.275 1.328 1.396 1.00 98.44 83 ALA A C 1
ATOM 651 O O . ALA A 1 83 ? -16.755 1.063 2.498 1.00 98.44 83 ALA A O 1
ATOM 652 N N . ALA A 1 84 ? -14.983 1.130 1.120 1.00 98.38 84 ALA A N 1
ATOM 653 C CA . ALA A 1 84 ? -14.048 0.533 2.071 1.00 98.38 84 ALA A CA 1
ATOM 654 C C . ALA A 1 84 ? -13.933 1.349 3.358 1.00 98.38 84 ALA A C 1
ATOM 656 O O . ALA A 1 84 ? -14.009 0.800 4.454 1.00 98.38 84 ALA A O 1
ATOM 657 N N . VAL A 1 85 ? -13.813 2.667 3.227 1.00 98.31 85 VAL A N 1
ATOM 658 C CA . VAL A 1 85 ? -13.684 3.613 4.338 1.00 98.31 85 VAL A CA 1
ATOM 659 C C . VAL A 1 85 ? -14.969 3.694 5.178 1.00 98.31 85 VAL A C 1
ATOM 661 O O . VAL A 1 85 ? -14.888 3.825 6.405 1.00 98.31 85 VAL A O 1
ATOM 664 N N . THR A 1 86 ? -16.146 3.581 4.554 1.00 98.50 86 THR A N 1
ATOM 665 C CA . THR A 1 86 ? -17.440 3.477 5.249 1.00 98.50 86 THR A CA 1
ATOM 666 C C . THR A 1 86 ? -17.554 2.167 6.025 1.00 98.50 86 THR A C 1
ATOM 668 O O . THR A 1 86 ? -17.880 2.187 7.211 1.00 98.50 86 THR A O 1
ATOM 671 N N . GLU A 1 87 ? -17.244 1.034 5.393 1.00 98.62 87 GLU A N 1
ATOM 672 C CA . GLU A 1 87 ? -17.285 -0.278 6.047 1.00 98.62 87 GLU A CA 1
ATOM 673 C C . GLU A 1 87 ? -16.269 -0.382 7.190 1.00 98.62 87 GLU A C 1
ATOM 675 O O . GLU A 1 87 ? -16.574 -0.960 8.228 1.00 98.62 87 GLU A O 1
ATOM 680 N N . LEU A 1 88 ? -15.094 0.233 7.038 1.00 98.50 88 LEU A N 1
ATOM 681 C CA . LEU A 1 88 ? -14.068 0.289 8.076 1.00 98.50 88 LEU A CA 1
ATOM 682 C C . LEU A 1 88 ? -14.567 1.034 9.320 1.00 98.50 88 LEU A C 1
ATOM 684 O O . LEU A 1 88 ? -14.387 0.563 10.440 1.00 98.50 88 LEU A O 1
ATOM 688 N N . ARG A 1 89 ? -15.223 2.189 9.133 1.00 98.50 89 ARG A N 1
ATOM 689 C CA . ARG A 1 89 ? -15.833 2.952 10.238 1.00 98.50 89 ARG A CA 1
ATOM 690 C C . ARG A 1 89 ? -16.901 2.145 10.950 1.00 98.50 89 ARG A C 1
ATOM 692 O O . ARG A 1 89 ? -16.966 2.175 12.175 1.00 98.50 89 ARG A O 1
ATOM 699 N N . GLN A 1 90 ? -17.719 1.429 10.186 1.00 98.44 90 GLN A N 1
ATOM 700 C CA . GLN A 1 90 ? -18.742 0.568 10.756 1.00 98.44 90 GLN A CA 1
ATOM 701 C C . GLN A 1 90 ? -18.110 -0.574 11.561 1.00 98.44 90 GLN A C 1
ATOM 703 O O . GLN A 1 90 ? -18.504 -0.784 12.701 1.00 98.44 90 GLN A O 1
ATOM 708 N N . ALA A 1 91 ? -17.073 -1.229 11.031 1.00 98.44 91 ALA A N 1
ATOM 709 C CA . ALA A 1 91 ? -16.354 -2.287 11.736 1.00 98.44 91 ALA A CA 1
ATOM 710 C C . ALA A 1 91 ? -15.719 -1.791 13.047 1.00 98.44 91 ALA A C 1
ATOM 712 O O . ALA A 1 91 ? -15.865 -2.445 14.073 1.00 98.44 91 ALA A O 1
ATOM 713 N N . LEU A 1 92 ? -15.078 -0.616 13.049 1.00 98.31 92 LEU A N 1
ATOM 714 C CA . LEU A 1 92 ? -14.547 -0.010 14.278 1.00 98.31 92 LEU A CA 1
ATOM 715 C C . LEU A 1 92 ? -15.650 0.274 15.302 1.00 98.31 92 LEU A C 1
ATOM 717 O O . LEU A 1 92 ? -15.490 -0.035 16.482 1.00 98.31 92 LEU A O 1
ATOM 721 N N . LYS A 1 93 ? -16.779 0.830 14.851 1.00 98.00 93 LYS A N 1
ATOM 722 C CA . LYS A 1 93 ? -17.926 1.137 15.709 1.00 98.00 93 LYS A CA 1
ATOM 723 C C . LYS A 1 93 ? -18.549 -0.124 16.310 1.00 98.00 93 LYS A C 1
ATOM 725 O O . LYS A 1 93 ? -18.816 -0.136 17.508 1.00 98.00 93 LYS A O 1
ATOM 730 N N . ASP A 1 94 ? -18.762 -1.162 15.505 1.00 98.12 94 ASP A N 1
ATOM 731 C CA . ASP A 1 94 ? -19.335 -2.440 15.950 1.00 98.12 94 ASP A CA 1
ATOM 732 C C . ASP A 1 94 ? -18.418 -3.153 16.947 1.00 98.12 94 ASP A C 1
ATOM 734 O O . ASP A 1 94 ? -18.886 -3.814 17.870 1.00 98.12 94 ASP A O 1
ATOM 738 N N . GLU A 1 95 ? -17.108 -2.960 16.801 1.00 97.69 95 GLU A N 1
ATOM 739 C CA . GLU A 1 95 ? -16.103 -3.427 17.749 1.00 97.69 95 GLU A CA 1
ATOM 740 C C . GLU A 1 95 ? -15.965 -2.515 18.976 1.00 97.69 95 GLU A C 1
ATOM 742 O O . GLU A 1 95 ? -15.199 -2.846 19.873 1.00 97.69 95 GLU A O 1
ATOM 747 N N . GLY A 1 96 ? -16.664 -1.380 19.064 1.00 97.62 96 GLY A N 1
ATOM 748 C CA . GLY A 1 96 ? -16.552 -0.435 20.183 1.00 97.62 96 GLY A CA 1
ATOM 749 C C . GLY A 1 96 ? -15.209 0.304 20.257 1.00 97.62 96 GLY A C 1
ATOM 750 O O . GLY A 1 96 ? -14.811 0.742 21.333 1.00 97.62 96 GLY A O 1
ATOM 751 N N . ILE A 1 97 ? -14.491 0.423 19.138 1.00 97.38 97 ILE A N 1
ATOM 752 C CA . ILE A 1 97 ? -13.210 1.131 19.038 1.00 97.38 97 ILE A CA 1
ATOM 753 C C . ILE A 1 97 ? -13.491 2.572 18.601 1.00 97.38 97 ILE A C 1
ATOM 755 O O . ILE A 1 97 ? -13.758 2.841 17.430 1.00 97.38 97 ILE A O 1
ATOM 759 N N . THR A 1 98 ? -13.437 3.509 19.548 1.00 95.69 98 THR A N 1
ATOM 760 C CA . THR A 1 98 ? -13.769 4.928 19.312 1.00 95.69 98 THR A CA 1
ATOM 761 C C . THR A 1 98 ? -12.552 5.851 19.283 1.00 95.69 98 THR A C 1
ATOM 763 O O . THR A 1 98 ? -12.708 7.049 19.083 1.00 95.69 98 THR A O 1
ATOM 766 N N . ASP A 1 99 ? -11.352 5.320 19.517 1.00 95.31 99 ASP A N 1
ATOM 767 C CA . ASP A 1 99 ? -10.103 6.080 19.634 1.00 95.31 99 ASP A CA 1
ATOM 768 C C . ASP A 1 99 ? -9.095 5.781 18.513 1.00 95.31 99 ASP A C 1
ATOM 770 O O . ASP A 1 99 ? -7.889 5.922 18.704 1.00 95.31 99 ASP A O 1
ATOM 774 N N . ALA A 1 100 ? -9.592 5.338 17.359 1.00 95.06 100 ALA A N 1
ATOM 775 C CA . ALA A 1 100 ? -8.778 4.976 16.207 1.00 95.06 100 ALA A CA 1
ATOM 776 C C . ALA A 1 100 ? -8.283 6.208 15.425 1.00 95.06 100 ALA A C 1
ATOM 778 O O . ALA A 1 100 ? -9.087 6.910 14.820 1.00 95.06 100 ALA A O 1
ATOM 779 N N . ASP A 1 101 ? -6.963 6.390 15.325 1.00 94.75 101 ASP A N 1
ATOM 780 C CA . ASP A 1 101 ? -6.327 7.152 14.234 1.00 94.75 101 ASP A CA 1
ATOM 781 C C . ASP A 1 101 ? -5.764 6.141 13.237 1.00 94.75 101 ASP A C 1
ATOM 783 O O . ASP A 1 101 ? -4.962 5.275 13.602 1.00 94.75 101 ASP A O 1
ATOM 787 N N . MET A 1 102 ? -6.219 6.213 11.987 1.00 94.25 102 MET A N 1
ATOM 788 C CA . MET A 1 102 ? -5.786 5.293 10.943 1.00 94.25 102 MET A CA 1
ATOM 789 C C . MET A 1 102 ? -5.205 6.039 9.753 1.00 94.25 102 MET A C 1
ATOM 791 O O . MET A 1 102 ? -5.830 6.952 9.206 1.00 94.25 102 MET A O 1
ATOM 795 N N . ARG A 1 103 ? -4.032 5.591 9.297 1.00 94.69 103 ARG A N 1
ATOM 796 C CA . ARG A 1 103 ? -3.306 6.179 8.167 1.00 94.69 103 ARG A CA 1
ATOM 797 C C . ARG A 1 103 ? -2.910 5.127 7.152 1.00 94.69 103 ARG A C 1
ATOM 799 O O . ARG A 1 103 ? -2.472 4.049 7.533 1.00 94.69 103 ARG A O 1
ATOM 806 N N . LEU A 1 104 ? -2.992 5.465 5.870 1.00 95.00 104 LEU A N 1
ATOM 807 C CA . LEU A 1 104 ? -2.482 4.615 4.798 1.00 95.00 104 LEU A CA 1
ATOM 808 C C . LEU A 1 104 ? -1.024 4.975 4.479 1.00 95.00 104 LEU A C 1
ATOM 810 O O . LEU A 1 104 ? -0.655 6.152 4.374 1.00 95.00 104 LEU A O 1
ATOM 814 N N . LYS A 1 105 ? -0.189 3.948 4.321 1.00 92.31 105 LYS A N 1
ATOM 815 C CA . LYS A 1 105 ? 1.250 4.055 4.069 1.00 92.31 105 LYS A CA 1
ATOM 816 C C . LYS A 1 105 ? 1.669 3.278 2.826 1.00 92.31 105 LYS A C 1
ATOM 818 O O . LYS A 1 105 ? 0.881 2.614 2.165 1.00 92.31 105 LYS A O 1
ATOM 823 N N . GLY A 1 106 ? 2.952 3.405 2.499 1.00 91.69 106 GLY A N 1
ATOM 824 C CA . GLY A 1 106 ? 3.570 2.693 1.390 1.00 91.69 106 GLY A CA 1
ATOM 825 C C . GLY A 1 106 ? 3.352 3.353 0.030 1.00 91.69 106 GLY A C 1
ATOM 826 O O . GLY A 1 106 ? 2.899 4.494 -0.093 1.00 91.69 106 GLY A O 1
ATOM 827 N N . THR A 1 107 ? 3.731 2.620 -1.014 1.00 94.12 107 THR A N 1
ATOM 828 C CA . THR A 1 107 ? 3.688 3.098 -2.402 1.00 94.12 107 THR A CA 1
ATOM 829 C C . THR A 1 107 ? 2.262 3.330 -2.896 1.00 94.12 107 THR A C 1
ATOM 831 O O . THR A 1 107 ? 2.074 4.151 -3.784 1.00 94.12 107 THR A O 1
ATOM 834 N N . SER A 1 108 ? 1.252 2.659 -2.331 1.00 95.12 108 SER A N 1
ATOM 835 C CA . SER A 1 108 ? -0.162 2.884 -2.673 1.00 95.12 108 SER A CA 1
ATOM 836 C C . SER A 1 108 ? -0.653 4.281 -2.278 1.00 95.12 108 SER A C 1
ATOM 838 O O . SER A 1 108 ? -1.503 4.842 -2.964 1.00 95.12 108 SER A O 1
ATOM 840 N N . ALA A 1 109 ? -0.067 4.878 -1.237 1.00 94.94 109 ALA A N 1
ATOM 841 C CA . ALA A 1 109 ? -0.383 6.230 -0.781 1.00 94.94 109 ALA A CA 1
ATOM 842 C C . ALA A 1 109 ? 0.497 7.331 -1.410 1.00 94.94 109 ALA A C 1
ATOM 844 O O . ALA A 1 109 ? 0.139 8.506 -1.341 1.00 94.94 109 ALA A O 1
ATOM 845 N N . LYS A 1 110 ? 1.683 6.993 -1.947 1.00 93.75 110 LYS A N 1
ATOM 846 C CA . LYS A 1 110 ? 2.724 7.992 -2.296 1.00 93.75 110 LYS A CA 1
ATOM 847 C C . LYS A 1 110 ? 3.427 7.783 -3.644 1.00 93.75 110 LYS A C 1
ATOM 849 O O . LYS A 1 110 ? 4.304 8.574 -3.982 1.00 93.75 110 LYS A O 1
ATOM 854 N N . PHE A 1 111 ? 3.059 6.759 -4.414 1.00 95.94 111 PHE A N 1
ATOM 855 C CA . PHE A 1 111 ? 3.738 6.277 -5.628 1.00 95.94 111 PHE A CA 1
ATOM 856 C C . PHE A 1 111 ? 5.140 5.698 -5.379 1.00 95.94 111 PHE A C 1
ATOM 858 O O . PHE A 1 111 ? 5.347 4.515 -5.634 1.00 95.94 111 PHE A O 1
ATOM 865 N N . TYR A 1 112 ? 6.085 6.474 -4.844 1.00 96.44 112 TYR A N 1
ATOM 866 C CA . TYR A 1 112 ? 7.430 5.998 -4.494 1.00 96.44 112 TYR A CA 1
ATOM 867 C C . TYR A 1 112 ? 7.500 5.430 -3.074 1.00 96.44 112 TYR A C 1
ATOM 869 O O . TYR A 1 112 ? 6.762 5.833 -2.172 1.00 96.44 112 TYR A O 1
ATOM 877 N N . SER A 1 113 ? 8.406 4.475 -2.868 1.00 94.00 113 SER A N 1
ATOM 878 C CA . SER A 1 113 ? 8.709 3.928 -1.551 1.00 94.00 113 SER A CA 1
ATOM 879 C C . SER A 1 113 ? 9.365 4.997 -0.681 1.00 94.00 113 SER A C 1
ATOM 881 O O . SER A 1 113 ? 10.351 5.607 -1.078 1.00 94.00 113 SER A O 1
ATOM 883 N N . GLY A 1 114 ? 8.861 5.174 0.540 1.00 88.69 114 GLY A N 1
ATOM 884 C CA . GLY A 1 114 ? 9.542 5.980 1.559 1.00 88.69 114 GLY A CA 1
ATOM 885 C C . GLY A 1 114 ? 10.710 5.258 2.243 1.00 88.69 114 GLY A C 1
ATOM 886 O O . GLY A 1 114 ? 11.389 5.860 3.068 1.00 88.69 114 GLY A O 1
ATOM 887 N N . ASP A 1 115 ? 10.910 3.972 1.947 1.00 89.44 115 ASP A N 1
ATOM 888 C CA . ASP A 1 115 ? 12.008 3.156 2.463 1.00 89.44 115 ASP A CA 1
ATOM 889 C C . ASP A 1 115 ? 13.157 3.107 1.435 1.00 89.44 115 ASP A C 1
ATOM 891 O O . ASP A 1 115 ? 12.968 2.506 0.367 1.00 89.44 115 ASP A O 1
ATOM 895 N N . PRO A 1 116 ? 14.334 3.697 1.735 1.00 88.19 116 PRO A N 1
ATOM 896 C CA . PRO A 1 116 ? 15.486 3.698 0.833 1.00 88.19 116 PRO A CA 1
ATOM 897 C C . PRO A 1 116 ? 16.095 2.302 0.640 1.00 88.19 116 PRO A C 1
ATOM 899 O O . PRO A 1 116 ? 16.767 2.061 -0.362 1.00 88.19 116 PRO A O 1
ATOM 902 N N . ALA A 1 117 ? 15.834 1.346 1.542 1.00 89.62 117 ALA A N 1
ATOM 903 C CA . ALA A 1 117 ? 16.264 -0.038 1.358 1.00 89.62 117 ALA A CA 1
ATOM 904 C C . ALA A 1 117 ? 15.511 -0.725 0.203 1.00 89.62 117 ALA A C 1
ATOM 906 O O . ALA A 1 117 ? 16.028 -1.661 -0.413 1.00 89.62 117 ALA A O 1
ATOM 907 N N . LYS A 1 118 ? 14.320 -0.229 -0.164 1.00 92.38 118 LYS A N 1
ATOM 908 C CA . LYS A 1 118 ? 13.569 -0.666 -1.351 1.00 92.38 118 LYS A CA 1
ATOM 909 C C . LYS A 1 118 ? 14.045 0.071 -2.606 1.00 92.38 118 LYS A C 1
ATOM 911 O O . LYS A 1 118 ? 13.241 0.644 -3.334 1.00 92.38 118 LYS A O 1
ATOM 916 N N . ARG A 1 119 ? 15.349 0.033 -2.869 1.00 95.50 119 ARG A N 1
ATOM 917 C CA . ARG A 1 119 ? 15.986 0.614 -4.060 1.00 95.50 119 ARG A CA 1
ATOM 918 C C . ARG A 1 119 ? 15.448 0.033 -5.374 1.00 95.50 119 ARG A C 1
ATOM 920 O O . ARG A 1 119 ? 15.057 -1.140 -5.426 1.00 95.50 119 ARG A O 1
ATOM 927 N N . PHE A 1 120 ? 15.425 0.865 -6.412 1.00 97.25 120 PHE A N 1
ATOM 928 C CA . PHE A 1 120 ? 15.176 0.445 -7.792 1.00 97.25 120 PHE A CA 1
ATOM 929 C C . PHE A 1 120 ? 16.522 0.091 -8.453 1.00 97.25 120 PHE A C 1
ATOM 931 O O . PHE A 1 120 ? 17.509 0.780 -8.183 1.00 97.25 120 PHE A O 1
ATOM 938 N N . PRO A 1 121 ? 16.610 -0.985 -9.254 1.00 96.62 121 PRO A N 1
ATOM 939 C CA . PRO A 1 121 ? 17.851 -1.358 -9.939 1.00 96.62 121 PRO A CA 1
ATOM 940 C C . PRO A 1 121 ? 18.328 -0.230 -10.864 1.00 96.62 121 PRO A C 1
ATOM 942 O O . PRO A 1 121 ? 17.537 0.313 -11.634 1.00 96.62 121 PRO A O 1
ATOM 945 N N . GLN A 1 122 ? 19.615 0.110 -10.803 1.00 96.00 122 GLN A N 1
ATOM 946 C CA . GLN A 1 122 ? 20.216 1.129 -11.668 1.00 96.00 122 GLN A CA 1
ATOM 947 C C . GLN A 1 122 ? 20.857 0.508 -12.911 1.00 96.00 122 GLN A C 1
ATOM 949 O O . GLN A 1 122 ? 20.883 1.130 -13.975 1.00 96.00 122 GLN A O 1
ATOM 954 N N . THR A 1 123 ? 21.305 -0.746 -12.818 1.00 96.00 123 THR A N 1
ATOM 955 C CA . THR A 1 123 ? 21.906 -1.512 -13.920 1.00 96.00 123 THR A CA 1
ATOM 956 C C . THR A 1 123 ? 21.253 -2.885 -14.064 1.00 96.00 123 THR A C 1
ATOM 958 O O . THR A 1 123 ? 20.563 -3.367 -13.161 1.00 96.00 123 THR A O 1
ATOM 961 N N . GLU A 1 124 ? 21.472 -3.547 -15.202 1.00 96.94 124 GLU A N 1
ATOM 962 C CA . GLU A 1 124 ? 21.014 -4.930 -15.366 1.00 96.94 124 GLU A CA 1
ATOM 963 C C . GLU A 1 124 ? 21.721 -5.901 -14.414 1.00 96.94 124 GLU A C 1
ATOM 965 O O . GLU A 1 124 ? 21.103 -6.857 -13.959 1.00 96.94 124 GLU A O 1
ATOM 970 N N . ASP A 1 125 ? 22.989 -5.666 -14.074 1.00 96.38 125 ASP A N 1
ATOM 971 C CA . ASP A 1 125 ? 23.733 -6.540 -13.158 1.00 96.38 125 ASP A CA 1
ATOM 972 C C . ASP A 1 125 ? 23.245 -6.407 -11.714 1.00 96.38 125 ASP A C 1
ATOM 974 O O . ASP A 1 125 ? 23.117 -7.405 -10.993 1.00 96.38 125 ASP A O 1
ATOM 978 N N . GLU A 1 126 ? 22.879 -5.190 -11.303 1.00 96.38 126 GLU A N 1
ATOM 979 C CA . GLU A 1 126 ? 22.156 -4.982 -10.050 1.00 96.38 126 GLU A CA 1
ATOM 980 C C . GLU A 1 126 ? 20.810 -5.708 -10.068 1.00 96.38 126 GLU A C 1
ATOM 982 O O . GLU A 1 126 ? 20.486 -6.416 -9.112 1.00 96.38 126 GLU A O 1
ATOM 987 N N . LEU A 1 127 ? 20.048 -5.596 -11.163 1.00 97.25 127 LEU A N 1
ATOM 988 C CA . LEU A 1 127 ? 18.777 -6.29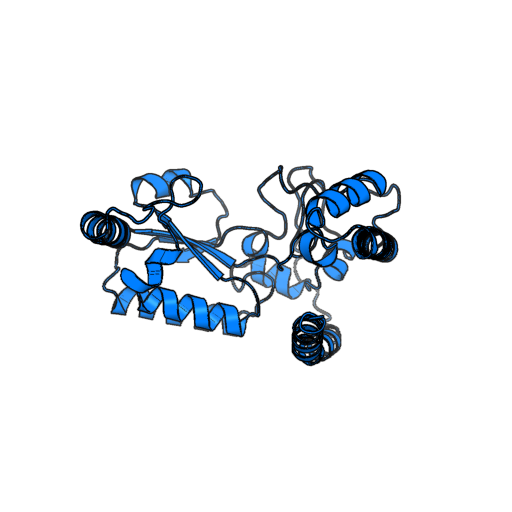8 -11.317 1.00 97.25 127 LEU A CA 1
ATOM 989 C C . LEU A 1 127 ? 18.949 -7.819 -11.230 1.00 97.25 127 LEU A C 1
ATOM 991 O O . LEU A 1 127 ? 18.210 -8.462 -10.486 1.00 97.25 127 LEU A O 1
ATOM 995 N N . ARG A 1 128 ? 19.937 -8.397 -11.925 1.00 97.19 128 ARG A N 1
ATOM 996 C CA . ARG A 1 128 ? 20.247 -9.834 -11.858 1.00 97.19 128 ARG A CA 1
ATOM 997 C C . ARG A 1 128 ? 20.562 -10.262 -10.432 1.00 97.19 128 ARG A C 1
ATOM 999 O O . ARG A 1 128 ? 20.040 -11.276 -9.976 1.00 97.19 128 ARG A O 1
ATOM 1006 N N . SER A 1 129 ? 21.350 -9.472 -9.705 1.00 96.25 129 SER A N 1
ATOM 1007 C CA . SER A 1 129 ? 21.692 -9.743 -8.303 1.00 96.25 129 SER A CA 1
ATOM 1008 C C . SER A 1 129 ? 20.458 -9.702 -7.394 1.00 96.25 129 SER A C 1
ATOM 1010 O O . SER A 1 129 ? 20.247 -10.600 -6.576 1.00 96.25 129 SER A O 1
ATOM 1012 N N . MET A 1 130 ? 19.594 -8.697 -7.569 1.00 96.75 130 MET A N 1
ATOM 1013 C CA . MET A 1 130 ? 18.337 -8.574 -6.825 1.00 96.75 130 MET A CA 1
ATOM 1014 C C . MET A 1 130 ? 17.364 -9.716 -7.143 1.00 96.75 130 MET A C 1
ATOM 1016 O O . MET A 1 130 ? 16.750 -10.264 -6.228 1.00 96.75 130 MET A O 1
ATOM 1020 N N . ALA A 1 131 ? 17.231 -10.091 -8.417 1.00 96.12 131 ALA A N 1
ATOM 1021 C CA . ALA A 1 131 ? 16.375 -11.185 -8.865 1.00 96.12 131 ALA A CA 1
ATOM 1022 C C . ALA A 1 131 ? 16.899 -12.537 -8.371 1.00 96.12 131 ALA A C 1
ATOM 1024 O O . ALA A 1 131 ? 16.129 -13.372 -7.895 1.00 96.12 131 ALA A O 1
ATOM 1025 N N . ALA A 1 132 ? 18.219 -12.738 -8.398 1.00 94.56 132 ALA A N 1
ATOM 1026 C CA . ALA A 1 132 ? 18.846 -13.916 -7.827 1.00 94.56 132 ALA A CA 1
ATOM 1027 C C . ALA A 1 132 ? 18.480 -14.058 -6.346 1.00 94.56 132 ALA A C 1
ATOM 1029 O O . ALA A 1 132 ? 18.059 -15.144 -5.945 1.00 94.56 132 ALA A O 1
ATOM 1030 N N . GLU A 1 133 ? 18.590 -12.996 -5.549 1.00 94.56 133 GLU A N 1
ATOM 1031 C CA . GLU A 1 133 ? 18.213 -13.030 -4.132 1.00 94.56 133 GLU A CA 1
ATOM 1032 C C . GLU A 1 133 ? 16.707 -13.274 -3.935 1.00 94.56 133 GLU A C 1
ATOM 1034 O O . GLU A 1 133 ? 16.317 -14.166 -3.178 1.00 94.56 133 GLU A O 1
ATOM 1039 N N . ALA A 1 134 ? 15.850 -12.562 -4.674 1.00 93.25 134 ALA A N 1
ATOM 1040 C CA . ALA A 1 134 ? 14.395 -12.727 -4.608 1.00 93.25 134 ALA A CA 1
ATOM 1041 C C . ALA A 1 134 ? 13.941 -14.164 -4.935 1.00 93.25 134 ALA A C 1
ATOM 1043 O O . ALA A 1 134 ? 12.953 -14.656 -4.388 1.00 93.25 134 ALA A O 1
ATOM 1044 N N . HIS A 1 135 ? 14.692 -14.862 -5.789 1.00 92.81 135 HIS A N 1
ATOM 1045 C CA . HIS A 1 135 ? 14.421 -16.229 -6.226 1.00 92.81 135 HIS A CA 1
ATOM 1046 C C . HIS A 1 135 ? 15.351 -17.277 -5.594 1.00 92.81 135 HIS A C 1
ATOM 1048 O O . HIS A 1 135 ? 15.438 -18.395 -6.101 1.00 92.81 135 HIS A O 1
ATOM 1054 N N . ARG A 1 136 ? 16.034 -16.973 -4.480 1.00 92.56 136 ARG A N 1
ATOM 1055 C CA . ARG A 1 136 ? 17.038 -17.877 -3.877 1.00 92.56 136 ARG A CA 1
ATOM 1056 C C . ARG A 1 136 ? 16.512 -19.250 -3.451 1.00 92.56 136 ARG A C 1
ATOM 1058 O O . ARG A 1 136 ? 17.294 -20.187 -3.350 1.00 92.56 136 ARG A O 1
ATOM 1065 N N . LEU A 1 137 ? 15.210 -19.364 -3.185 1.00 90.12 137 LEU A N 1
ATOM 1066 C CA . LEU A 1 137 ? 14.557 -20.619 -2.788 1.00 90.12 137 LEU A CA 1
ATOM 1067 C C . LEU A 1 137 ? 14.054 -21.445 -3.984 1.00 90.12 137 LEU A C 1
ATOM 1069 O O . LEU A 1 137 ? 13.542 -22.545 -3.797 1.00 90.12 137 LEU A O 1
ATOM 1073 N N . ILE A 1 138 ? 14.175 -20.923 -5.207 1.00 87.31 138 ILE A N 1
ATOM 1074 C CA . ILE A 1 138 ? 13.803 -21.627 -6.435 1.00 87.31 138 ILE A CA 1
ATOM 1075 C C . ILE A 1 138 ? 14.980 -22.505 -6.873 1.00 87.31 138 ILE A C 1
ATOM 1077 O O . ILE A 1 138 ? 16.130 -22.065 -6.860 1.00 87.31 138 ILE A O 1
ATOM 1081 N N . SER A 1 139 ? 14.687 -23.743 -7.289 1.00 84.12 139 SER A N 1
ATOM 1082 C CA . SER A 1 139 ? 15.688 -24.663 -7.849 1.00 84.12 139 SER A CA 1
ATOM 1083 C C . SER A 1 139 ? 16.481 -24.017 -8.992 1.00 84.12 139 SER A C 1
ATOM 1085 O O . SER A 1 139 ? 15.917 -23.292 -9.816 1.00 84.12 139 SER A O 1
ATOM 1087 N N . GLY A 1 140 ? 17.777 -24.332 -9.084 1.00 78.56 140 GLY A N 1
ATOM 1088 C CA . GLY A 1 140 ? 18.691 -23.760 -10.078 1.00 78.56 140 GLY A CA 1
ATOM 1089 C C . GLY A 1 140 ? 18.202 -23.891 -11.525 1.00 78.56 140 GLY A C 1
ATOM 1090 O O . GLY A 1 140 ? 18.335 -22.937 -12.289 1.00 78.56 140 GLY A O 1
ATOM 1091 N N . SER A 1 141 ? 17.544 -25.005 -11.872 1.00 83.69 141 SER A N 1
ATOM 1092 C CA . SER A 1 141 ? 16.985 -25.247 -13.214 1.00 83.69 141 SER A CA 1
ATOM 1093 C C . SER A 1 141 ? 15.888 -24.256 -13.622 1.00 83.69 141 SER A C 1
ATOM 1095 O O . SER A 1 141 ? 15.703 -24.008 -14.808 1.00 83.69 141 SER A O 1
ATOM 1097 N N . HIS A 1 142 ? 15.173 -23.668 -12.658 1.00 86.44 142 HIS A N 1
ATOM 1098 C CA . HIS A 1 142 ? 14.115 -22.681 -12.904 1.00 86.44 142 HIS A CA 1
ATOM 1099 C C . HIS A 1 142 ? 14.532 -21.254 -12.533 1.00 86.44 142 HIS A C 1
ATOM 1101 O O . HIS A 1 142 ? 13.866 -20.298 -12.925 1.00 86.44 142 HIS A O 1
ATOM 1107 N N . ARG A 1 143 ? 15.623 -21.093 -11.776 1.00 88.88 143 ARG A N 1
ATOM 1108 C CA . ARG A 1 143 ? 16.080 -19.792 -11.283 1.00 88.88 143 ARG A CA 1
ATOM 1109 C C . ARG A 1 143 ? 16.670 -18.928 -12.394 1.00 88.88 143 ARG A C 1
ATOM 1111 O O . ARG A 1 143 ? 16.299 -17.766 -12.487 1.00 88.88 143 ARG A O 1
ATOM 1118 N N . LEU A 1 144 ? 17.546 -19.485 -13.235 1.00 90.12 144 LEU A N 1
ATOM 1119 C CA . LEU A 1 144 ? 18.172 -18.726 -14.327 1.00 90.12 144 LEU A CA 1
ATOM 1120 C C . LEU A 1 144 ? 17.146 -18.211 -15.353 1.00 90.12 144 LEU A C 1
ATOM 1122 O O . LEU A 1 144 ? 17.153 -17.007 -15.592 1.00 90.12 144 LEU A O 1
ATOM 1126 N N . PRO A 1 145 ? 16.210 -19.035 -15.878 1.00 92.94 145 PRO A N 1
ATOM 1127 C CA . PRO A 1 145 ? 15.168 -18.532 -16.775 1.00 92.94 145 PRO A CA 1
ATOM 1128 C C . PRO A 1 145 ? 14.355 -17.378 -16.175 1.00 92.94 145 PRO A C 1
ATOM 1130 O O . PRO A 1 145 ? 14.164 -16.364 -16.832 1.00 92.94 145 PRO A O 1
ATOM 1133 N N . ARG A 1 146 ? 13.966 -17.470 -14.892 1.00 90.94 146 ARG A N 1
ATOM 1134 C CA . ARG A 1 146 ? 13.216 -16.393 -14.221 1.00 90.94 146 ARG A CA 1
ATOM 1135 C C . ARG A 1 146 ? 14.014 -15.095 -14.100 1.00 90.94 146 ARG A C 1
ATOM 1137 O O . ARG A 1 146 ? 13.437 -14.022 -14.225 1.00 90.94 146 ARG A O 1
ATOM 1144 N N . ILE A 1 147 ? 15.321 -15.172 -13.846 1.00 95.06 147 ILE A N 1
ATOM 1145 C CA . ILE A 1 147 ? 16.178 -13.977 -13.807 1.00 95.06 147 ILE A CA 1
ATOM 1146 C C . ILE A 1 147 ? 16.234 -13.320 -15.193 1.00 95.06 147 ILE A C 1
ATOM 1148 O O . ILE A 1 147 ? 16.124 -12.099 -15.288 1.00 95.06 147 ILE A O 1
ATOM 1152 N N . GLU A 1 148 ? 16.351 -14.108 -16.261 1.00 95.12 148 GLU A N 1
ATOM 1153 C CA . GLU A 1 148 ? 16.367 -13.570 -17.625 1.00 95.12 148 GLU A CA 1
ATOM 1154 C C . GLU A 1 148 ? 15.015 -12.971 -18.037 1.00 95.12 148 GLU A C 1
ATOM 1156 O O . GLU A 1 148 ? 14.997 -11.903 -18.650 1.00 95.12 148 GLU A O 1
ATOM 1161 N N . ASP A 1 149 ? 13.889 -13.562 -17.621 1.00 94.50 149 ASP A N 1
ATOM 1162 C CA . ASP A 1 149 ? 12.553 -12.978 -17.821 1.00 94.50 149 ASP A CA 1
ATOM 1163 C C . ASP A 1 149 ? 12.441 -11.592 -17.159 1.00 94.50 149 ASP A C 1
ATOM 1165 O O . ASP A 1 149 ? 11.915 -10.642 -17.746 1.00 94.50 149 ASP A O 1
ATOM 1169 N N . VAL A 1 150 ? 12.991 -11.447 -15.949 1.00 95.56 150 VAL A N 1
ATOM 1170 C CA . VAL A 1 150 ? 13.031 -10.174 -15.215 1.00 95.56 150 VAL A CA 1
ATOM 1171 C C . VAL A 1 150 ? 13.871 -9.124 -15.951 1.00 95.56 150 VAL A C 1
ATOM 1173 O O . VAL A 1 150 ? 13.441 -7.976 -16.098 1.00 95.56 150 VAL A O 1
ATOM 1176 N N . VAL A 1 151 ? 15.050 -9.501 -16.451 1.00 97.12 151 VAL A N 1
ATOM 1177 C CA . VAL A 1 151 ? 15.904 -8.600 -17.243 1.00 97.12 151 VAL A CA 1
ATOM 1178 C C . VAL A 1 151 ? 15.223 -8.220 -18.561 1.00 97.12 151 VAL A C 1
ATOM 1180 O O . VAL A 1 151 ? 15.273 -7.056 -18.965 1.00 97.12 151 VAL A O 1
ATOM 1183 N N . ALA A 1 152 ? 14.549 -9.161 -19.224 1.00 95.81 152 ALA A N 1
ATOM 1184 C CA . ALA A 1 152 ? 13.797 -8.892 -20.443 1.00 95.81 152 ALA A CA 1
ATOM 1185 C C . ALA A 1 152 ? 12.673 -7.872 -20.200 1.00 95.81 152 ALA A C 1
ATOM 1187 O O . ALA A 1 152 ? 12.564 -6.906 -20.957 1.00 95.81 152 ALA A O 1
ATOM 1188 N N . ALA A 1 153 ? 11.903 -8.016 -19.115 1.00 94.25 153 ALA A N 1
ATOM 1189 C CA . ALA A 1 153 ? 10.873 -7.049 -18.733 1.00 94.25 153 ALA A CA 1
ATOM 1190 C C . ALA A 1 153 ? 11.460 -5.650 -18.467 1.00 94.25 153 ALA A C 1
ATOM 1192 O O . ALA A 1 153 ? 10.910 -4.642 -18.911 1.00 94.25 153 ALA A O 1
ATOM 1193 N N . TYR A 1 154 ? 12.613 -5.578 -17.799 1.00 96.50 154 TYR A N 1
ATOM 1194 C CA . TYR A 1 154 ? 13.322 -4.325 -17.528 1.00 96.50 154 TYR A CA 1
ATOM 1195 C C . TYR A 1 154 ? 13.822 -3.624 -18.803 1.00 96.50 154 TYR A C 1
ATOM 1197 O O . TYR A 1 154 ? 13.681 -2.405 -18.944 1.00 96.50 154 TYR A O 1
ATOM 1205 N N . ARG A 1 155 ? 14.354 -4.391 -19.764 1.00 96.44 155 ARG A N 1
ATOM 1206 C CA . ARG A 1 155 ? 14.747 -3.899 -21.095 1.00 96.44 155 ARG A CA 1
ATOM 1207 C C . ARG A 1 155 ? 13.549 -3.391 -21.886 1.00 96.44 155 ARG A C 1
ATOM 1209 O O . ARG A 1 155 ? 13.591 -2.272 -22.386 1.00 96.44 155 ARG A O 1
ATOM 1216 N N . GLN A 1 156 ? 12.482 -4.187 -21.967 1.00 94.31 156 GLN A N 1
ATOM 1217 C CA . GLN A 1 156 ? 11.254 -3.837 -22.691 1.00 94.31 156 GLN A CA 1
ATOM 1218 C C . GLN A 1 156 ? 10.595 -2.575 -22.131 1.00 94.31 156 GLN A C 1
ATOM 1220 O O . GLN A 1 156 ? 10.063 -1.768 -22.886 1.00 94.31 156 GLN A O 1
ATOM 1225 N N . ALA A 1 157 ? 10.682 -2.371 -20.817 1.00 93.44 157 ALA A N 1
ATOM 1226 C CA . ALA A 1 157 ? 10.201 -1.168 -20.154 1.00 93.44 157 ALA A CA 1
ATOM 1227 C C . ALA A 1 157 ? 11.102 0.066 -20.359 1.00 93.44 157 ALA A C 1
ATOM 1229 O O . ALA A 1 157 ? 10.769 1.145 -19.878 1.00 93.44 157 ALA A O 1
ATOM 1230 N N . GLY A 1 158 ? 12.241 -0.065 -21.049 1.00 94.50 158 GLY A N 1
ATOM 1231 C CA . GLY A 1 158 ? 13.148 1.048 -21.331 1.00 94.50 158 GLY A CA 1
ATOM 1232 C C . GLY A 1 158 ? 14.012 1.471 -20.140 1.00 94.50 158 GLY A C 1
ATOM 1233 O O . GLY A 1 158 ? 14.477 2.609 -20.098 1.00 94.50 158 GLY A O 1
ATOM 1234 N N . PHE A 1 159 ? 14.228 0.588 -19.159 1.00 96.12 159 PHE A N 1
ATOM 1235 C CA . PHE A 1 159 ? 15.109 0.865 -18.018 1.00 96.12 159 PHE A CA 1
ATOM 1236 C C . PHE A 1 159 ? 16.553 0.379 -18.226 1.00 96.12 159 PHE A C 1
ATOM 1238 O O . PHE A 1 159 ? 17.442 0.729 -17.450 1.00 96.12 159 PHE A O 1
ATOM 1245 N N . ALA A 1 160 ? 16.824 -0.391 -19.283 1.00 93.19 160 ALA A N 1
ATOM 1246 C CA . ALA A 1 160 ? 18.178 -0.850 -19.611 1.00 93.19 160 ALA A CA 1
ATOM 1247 C C . ALA A 1 160 ? 19.091 0.249 -20.185 1.00 93.19 160 ALA A C 1
ATOM 1249 O O . ALA A 1 160 ? 20.302 0.080 -20.213 1.00 93.19 160 ALA A O 1
ATOM 1250 N N . THR A 1 161 ? 18.531 1.381 -20.616 1.00 87.75 161 THR A N 1
ATOM 1251 C CA . THR A 1 161 ? 19.304 2.522 -21.130 1.00 87.75 161 THR A CA 1
ATOM 1252 C C . THR A 1 161 ? 20.028 3.281 -20.012 1.00 87.75 161 THR A C 1
ATOM 1254 O O . THR A 1 161 ? 19.558 3.270 -18.872 1.00 87.75 161 THR A O 1
ATOM 1257 N N . ASP A 1 162 ? 21.068 4.048 -20.349 1.00 77.38 162 ASP A N 1
ATOM 1258 C CA . ASP A 1 162 ? 21.789 4.941 -19.416 1.00 77.38 162 ASP A CA 1
ATOM 1259 C C . ASP A 1 162 ? 20.998 6.199 -19.007 1.00 77.38 162 ASP A C 1
ATOM 1261 O O . ASP A 1 162 ? 21.489 7.045 -18.261 1.00 77.38 162 ASP A O 1
ATOM 1265 N N . GLY A 1 163 ? 19.756 6.340 -19.483 1.00 84.88 163 GLY A N 1
ATOM 1266 C CA . GLY A 1 163 ? 18.860 7.409 -19.055 1.00 84.88 163 GLY A CA 1
ATOM 1267 C C . GLY A 1 163 ? 18.549 7.354 -17.550 1.00 84.88 163 GLY A C 1
ATOM 1268 O O . GLY A 1 163 ? 18.647 6.290 -16.930 1.00 84.88 163 GLY A O 1
ATOM 1269 N N . PRO A 1 164 ? 18.127 8.483 -16.955 1.00 91.38 164 PRO A N 1
ATOM 1270 C CA . PRO A 1 164 ? 17.860 8.570 -15.524 1.00 91.38 164 PRO A CA 1
ATOM 1271 C C . PRO A 1 164 ? 16.728 7.620 -15.104 1.00 91.38 164 PRO A C 1
ATOM 1273 O O . PRO A 1 164 ? 15.777 7.373 -15.860 1.00 91.38 164 PRO A O 1
ATOM 1276 N N . LYS A 1 165 ? 16.833 7.088 -13.885 1.00 95.38 165 LYS A N 1
ATOM 1277 C CA . LYS A 1 165 ? 15.915 6.107 -13.286 1.00 95.38 165 LYS A CA 1
ATOM 1278 C C . LYS A 1 165 ? 15.540 6.557 -11.873 1.00 95.38 165 LYS A C 1
ATOM 1280 O O . LYS A 1 165 ? 16.314 7.295 -11.262 1.00 95.38 165 LYS A O 1
ATOM 1285 N N . PRO A 1 166 ? 14.405 6.088 -11.331 1.00 96.69 166 PRO A N 1
ATOM 1286 C CA . PRO A 1 166 ? 14.118 6.247 -9.912 1.00 96.69 166 PRO A CA 1
ATOM 1287 C C . PRO A 1 166 ? 15.241 5.660 -9.049 1.00 96.69 166 PRO A C 1
ATOM 1289 O O . PRO A 1 166 ? 15.783 4.604 -9.378 1.00 96.69 166 PRO A O 1
ATOM 1292 N N . ALA A 1 167 ? 15.548 6.283 -7.914 1.00 96.75 167 ALA A N 1
ATOM 1293 C CA . ALA A 1 167 ? 16.456 5.726 -6.912 1.00 96.75 167 ALA A CA 1
ATOM 1294 C C . ALA A 1 167 ? 15.768 4.632 -6.077 1.00 96.75 167 ALA A C 1
ATOM 1296 O O . ALA A 1 167 ? 16.382 3.642 -5.667 1.00 96.75 167 ALA A O 1
ATOM 1297 N N . VAL A 1 168 ? 14.465 4.788 -5.838 1.00 97.25 168 VAL A N 1
ATOM 1298 C CA . VAL A 1 168 ? 13.645 3.870 -5.037 1.00 97.25 168 VAL A CA 1
ATOM 1299 C C . VAL A 1 168 ? 12.528 3.246 -5.860 1.00 97.25 168 VAL A C 1
ATOM 1301 O O . VAL A 1 168 ? 12.071 3.786 -6.864 1.00 97.25 168 VAL A O 1
ATOM 1304 N N . ALA A 1 169 ? 12.074 2.075 -5.421 1.00 97.19 169 ALA A N 1
ATOM 1305 C CA . ALA A 1 169 ? 10.944 1.394 -6.020 1.00 97.19 169 ALA A CA 1
ATOM 1306 C C . ALA A 1 169 ? 9.694 2.280 -6.004 1.00 97.19 169 ALA A C 1
ATOM 1308 O O . ALA A 1 169 ? 9.417 2.980 -5.027 1.00 97.19 169 ALA A O 1
ATOM 1309 N N . PHE A 1 170 ? 8.913 2.182 -7.071 1.00 97.56 170 PHE A N 1
ATOM 1310 C CA . PHE A 1 170 ? 7.602 2.799 -7.193 1.00 97.56 170 PHE A CA 1
ATOM 1311 C C . PHE A 1 170 ? 6.506 1.736 -7.172 1.00 97.56 170 PHE A C 1
ATOM 1313 O O . PHE A 1 170 ? 6.780 0.534 -7.108 1.00 97.56 170 PHE A O 1
ATOM 1320 N N . PHE A 1 171 ? 5.260 2.196 -7.185 1.00 97.94 171 PHE A N 1
ATOM 1321 C CA . PHE A 1 171 ? 4.069 1.365 -7.136 1.00 97.94 171 PHE A CA 1
ATOM 1322 C C . PHE A 1 171 ? 4.148 0.202 -8.134 1.00 97.94 171 PHE A C 1
ATOM 1324 O O . PHE A 1 171 ? 4.396 0.400 -9.322 1.00 97.94 171 PHE A O 1
ATOM 1331 N N . ASP A 1 172 ? 3.986 -1.017 -7.617 1.00 97.56 172 ASP A N 1
ATOM 1332 C CA . ASP A 1 172 ? 4.098 -2.295 -8.330 1.00 97.56 172 ASP A CA 1
ATOM 1333 C C . ASP A 1 172 ? 5.415 -2.599 -9.042 1.00 97.56 172 ASP A C 1
ATOM 1335 O O . ASP A 1 172 ? 5.568 -3.702 -9.572 1.00 97.56 172 ASP A O 1
ATOM 1339 N N . SER A 1 173 ? 6.416 -1.717 -9.009 1.00 97.62 173 SER A N 1
ATOM 1340 C CA . SER A 1 173 ? 7.606 -1.918 -9.833 1.00 97.62 173 SER A CA 1
ATOM 1341 C C . SER A 1 173 ? 8.392 -3.163 -9.427 1.00 97.62 173 SER A C 1
ATOM 1343 O O . SER A 1 173 ? 8.815 -3.942 -10.276 1.00 97.62 173 SER A O 1
ATOM 1345 N N . ARG A 1 174 ? 8.503 -3.428 -8.120 1.00 96.75 174 ARG A N 1
ATOM 1346 C CA . ARG A 1 174 ? 9.152 -4.645 -7.609 1.00 96.75 174 ARG A CA 1
ATOM 1347 C C . ARG A 1 174 ? 8.396 -5.914 -7.974 1.00 96.75 174 ARG A C 1
ATOM 1349 O O . ARG A 1 174 ? 9.034 -6.918 -8.252 1.00 96.75 174 ARG A O 1
ATOM 1356 N N . TYR A 1 175 ? 7.067 -5.880 -7.952 1.00 96.12 175 TYR A N 1
ATOM 1357 C CA . TYR A 1 175 ? 6.241 -7.026 -8.326 1.00 96.12 175 TYR A CA 1
ATOM 1358 C C . TYR A 1 175 ? 6.373 -7.330 -9.818 1.00 96.12 175 TYR A C 1
ATOM 1360 O O . TYR A 1 175 ? 6.665 -8.459 -10.199 1.00 96.12 175 TYR A O 1
ATOM 1368 N N . LYS A 1 176 ? 6.256 -6.299 -10.659 1.00 95.69 176 LYS A N 1
ATOM 1369 C CA . LYS A 1 176 ? 6.368 -6.431 -12.116 1.00 95.69 176 LYS A CA 1
ATOM 1370 C C . LYS A 1 176 ? 7.773 -6.815 -12.582 1.00 95.69 176 LYS A C 1
ATOM 1372 O O . LYS A 1 176 ? 7.906 -7.452 -13.617 1.00 95.69 176 LYS A O 1
ATOM 1377 N N . LEU A 1 177 ? 8.804 -6.489 -11.800 1.00 95.62 177 LEU A N 1
ATOM 1378 C CA . LEU A 1 177 ? 10.175 -6.972 -11.996 1.00 95.62 177 LEU A CA 1
ATOM 1379 C C . LEU A 1 177 ? 10.459 -8.316 -11.301 1.00 95.62 177 LEU A C 1
ATOM 1381 O O . LEU A 1 177 ? 11.616 -8.693 -11.182 1.00 95.62 177 LEU A O 1
ATOM 1385 N N . GLY A 1 178 ? 9.466 -9.022 -10.752 1.00 94.44 178 GLY A N 1
ATOM 1386 C CA . GLY A 1 178 ? 9.683 -10.309 -10.070 1.00 94.44 178 GLY A CA 1
ATOM 1387 C C . GLY A 1 178 ? 10.508 -10.240 -8.771 1.00 94.44 178 GLY A C 1
ATOM 1388 O O . GLY A 1 178 ? 10.796 -11.264 -8.160 1.00 94.44 178 GLY A O 1
ATOM 1389 N N . LEU A 1 179 ? 10.844 -9.040 -8.290 1.00 95.00 179 LEU A N 1
ATOM 1390 C CA . LEU A 1 179 ? 11.609 -8.777 -7.060 1.00 95.00 179 LEU A CA 1
ATOM 1391 C C . LEU A 1 179 ? 10.747 -8.818 -5.787 1.00 95.00 179 LEU A C 1
ATOM 1393 O O . LEU A 1 179 ? 11.242 -8.591 -4.676 1.00 95.00 179 LEU A O 1
ATOM 1397 N N . SER A 1 180 ? 9.443 -9.027 -5.952 1.00 93.38 180 SER A N 1
ATOM 1398 C CA . SER A 1 180 ? 8.453 -9.243 -4.903 1.00 93.38 180 SER A CA 1
ATOM 1399 C C . SER A 1 180 ? 7.453 -10.288 -5.378 1.00 93.38 180 SER A C 1
ATOM 1401 O O . SER A 1 180 ? 7.043 -10.274 -6.536 1.00 93.38 180 SER A O 1
ATOM 1403 N N . LYS A 1 181 ? 7.020 -11.166 -4.467 1.00 90.88 181 LYS A N 1
ATOM 1404 C CA . LYS A 1 181 ? 5.962 -12.146 -4.746 1.00 90.88 181 LYS A CA 1
ATOM 1405 C C . LYS A 1 181 ? 4.599 -11.481 -4.952 1.00 90.88 181 LYS A C 1
ATOM 1407 O O . LYS A 1 181 ? 3.770 -12.011 -5.683 1.00 90.88 181 LYS A O 1
ATOM 1412 N N . TRP A 1 182 ? 4.374 -10.353 -4.286 1.00 92.56 182 TRP A N 1
ATOM 1413 C CA . TRP A 1 182 ? 3.079 -9.689 -4.226 1.00 92.56 182 TRP A CA 1
ATOM 1414 C C . TRP A 1 182 ? 3.158 -8.268 -4.790 1.00 92.56 182 TRP A C 1
ATOM 1416 O O . TRP A 1 182 ? 4.220 -7.639 -4.647 1.00 92.56 182 TRP A O 1
ATOM 1426 N N . PRO A 1 183 ? 2.060 -7.768 -5.393 1.00 95.81 183 PRO A N 1
ATOM 1427 C CA . PRO A 1 183 ? 1.906 -6.352 -5.720 1.00 95.81 183 PRO A CA 1
ATOM 1428 C C . PRO A 1 183 ? 2.038 -5.482 -4.463 1.00 95.81 183 PRO A C 1
ATOM 1430 O O . PRO A 1 183 ? 2.010 -5.988 -3.340 1.00 95.81 183 PRO A O 1
ATOM 1433 N N . SER A 1 184 ? 2.190 -4.169 -4.647 1.00 95.81 184 SER A N 1
ATOM 1434 C CA . SER A 1 184 ? 2.182 -3.216 -3.534 1.00 95.81 184 SER A CA 1
ATOM 1435 C C . SER A 1 184 ? 0.922 -3.405 -2.684 1.00 95.81 184 SER A C 1
ATOM 1437 O O . SER A 1 184 ? -0.176 -3.549 -3.209 1.00 95.81 184 SER A O 1
ATOM 1439 N N . ASP A 1 185 ? 1.061 -3.371 -1.372 1.00 95.50 185 ASP A N 1
ATOM 1440 C CA . ASP A 1 185 ? -0.019 -3.559 -0.409 1.00 95.50 185 ASP A CA 1
ATOM 1441 C C . ASP A 1 185 ? -0.759 -2.249 -0.079 1.00 95.50 185 ASP A C 1
ATOM 1443 O O . ASP A 1 185 ? -0.351 -1.138 -0.453 1.00 95.50 185 ASP A O 1
ATOM 1447 N N . TYR A 1 186 ? -1.887 -2.395 0.616 1.00 96.94 186 TYR A N 1
ATOM 1448 C CA . TYR A 1 186 ? -2.524 -1.318 1.366 1.00 96.94 186 TYR A CA 1
ATOM 1449 C C . TYR A 1 186 ? -2.179 -1.482 2.845 1.00 96.94 186 TYR A C 1
ATOM 1451 O O . TYR A 1 186 ? -2.819 -2.253 3.561 1.00 96.94 186 TYR A O 1
ATOM 1459 N N . ASP A 1 187 ? -1.143 -0.763 3.271 1.00 93.44 187 ASP A N 1
ATOM 1460 C CA . ASP A 1 187 ? -0.627 -0.810 4.636 1.00 93.44 187 ASP A CA 1
ATOM 1461 C C . ASP A 1 187 ? -1.305 0.255 5.505 1.00 93.44 187 ASP A C 1
ATOM 1463 O O . ASP A 1 187 ? -0.971 1.445 5.440 1.00 93.44 187 ASP A O 1
ATOM 1467 N N . PHE A 1 188 ? -2.296 -0.167 6.287 1.00 94.94 188 PHE A N 1
ATOM 1468 C CA . PHE A 1 188 ? -2.980 0.682 7.251 1.00 94.94 188 PHE A CA 1
ATOM 1469 C C . PHE A 1 188 ? -2.253 0.640 8.592 1.00 94.94 188 PHE A C 1
ATOM 1471 O O . PHE A 1 188 ? -2.112 -0.410 9.211 1.00 94.94 188 PHE A O 1
ATOM 1478 N N . GLN A 1 189 ? -1.847 1.803 9.084 1.00 93.44 189 GLN A N 1
ATOM 1479 C CA . GLN A 1 189 ? -1.333 1.969 10.437 1.00 93.44 189 GLN A CA 1
ATOM 1480 C C . GLN A 1 189 ? -2.451 2.491 11.329 1.00 93.44 189 GLN A C 1
ATOM 1482 O O . GLN A 1 189 ? -2.965 3.581 11.086 1.00 93.44 189 GLN A O 1
ATOM 1487 N N . LEU A 1 190 ? -2.822 1.706 12.339 1.00 94.19 190 LEU A N 1
ATOM 1488 C CA . LEU A 1 190 ? -3.891 1.991 13.290 1.00 94.19 190 LEU A CA 1
ATOM 1489 C C . LEU A 1 190 ? -3.300 2.257 14.674 1.00 94.19 190 LEU A C 1
ATOM 1491 O O . LEU A 1 190 ? -2.691 1.370 15.267 1.00 94.19 190 LEU A O 1
ATOM 1495 N N . CYS A 1 191 ? -3.513 3.454 15.207 1.00 94.25 191 CYS A N 1
ATOM 1496 C CA . CYS A 1 191 ? -3.240 3.769 16.604 1.00 94.25 191 CYS A CA 1
ATOM 1497 C C . CYS A 1 191 ? -4.555 3.748 17.395 1.00 94.25 191 CYS A C 1
ATOM 1499 O O . CYS A 1 191 ? -5.474 4.491 17.059 1.00 94.25 191 CYS A O 1
ATOM 1501 N N . SER A 1 192 ? -4.649 2.905 18.425 1.00 94.88 192 SER A N 1
ATOM 1502 C CA . SER A 1 192 ? -5.798 2.828 19.342 1.00 94.88 192 SER A CA 1
ATOM 1503 C C . SER A 1 192 ? -5.358 2.174 20.652 1.00 94.88 192 SER A C 1
ATOM 1505 O O . SER A 1 192 ? -4.815 1.067 20.638 1.00 94.88 192 SER A O 1
ATOM 1507 N N . ASP A 1 193 ? -5.613 2.833 21.784 1.00 94.69 193 ASP A N 1
ATOM 1508 C CA . ASP A 1 193 ? -5.334 2.249 23.101 1.00 94.69 193 ASP A CA 1
ATOM 1509 C C . ASP A 1 193 ? -6.339 1.145 23.418 1.00 94.69 193 ASP A C 1
ATOM 1511 O O . ASP A 1 193 ? -5.950 0.092 23.916 1.00 94.69 193 ASP A O 1
ATOM 1515 N N . THR A 1 194 ? -7.604 1.330 23.027 1.00 96.12 194 THR A N 1
ATOM 1516 C CA . THR A 1 194 ? -8.642 0.297 23.164 1.00 96.12 194 THR A CA 1
ATOM 1517 C C . THR A 1 194 ? -8.206 -1.014 22.516 1.00 96.12 194 THR A C 1
ATOM 1519 O O . THR A 1 194 ? -8.341 -2.087 23.102 1.00 96.12 194 THR A O 1
ATOM 1522 N N . LEU A 1 195 ? -7.677 -0.950 21.291 1.00 95.56 195 LEU A N 1
ATOM 1523 C CA . LEU A 1 195 ? -7.248 -2.147 20.579 1.00 95.56 195 LEU A CA 1
ATOM 1524 C C . LEU A 1 195 ? -5.932 -2.702 21.145 1.00 95.56 195 LEU A C 1
ATOM 1526 O O . LEU A 1 195 ? -5.804 -3.919 21.290 1.00 95.56 195 LEU A O 1
ATOM 1530 N N . ALA A 1 196 ? -4.992 -1.833 21.528 1.00 94.38 196 ALA A N 1
ATOM 1531 C CA . ALA A 1 196 ? -3.755 -2.219 22.206 1.00 94.38 196 ALA A CA 1
ATOM 1532 C C . ALA A 1 196 ? -4.026 -3.022 23.492 1.00 94.38 196 ALA A C 1
ATOM 1534 O O . ALA A 1 196 ? -3.462 -4.100 23.692 1.00 94.38 196 ALA A O 1
ATOM 1535 N N . GLU A 1 197 ? -4.961 -2.559 24.324 1.00 95.44 197 GLU A N 1
ATOM 1536 C CA . GLU A 1 197 ? -5.390 -3.253 25.540 1.00 95.44 197 GLU A CA 1
ATOM 1537 C C . GLU A 1 197 ? -5.982 -4.636 25.248 1.00 95.44 197 GLU A C 1
ATOM 1539 O O . GLU A 1 197 ? -5.722 -5.582 25.995 1.00 95.44 197 GLU A O 1
ATOM 1544 N N . ARG A 1 198 ? -6.727 -4.798 24.146 1.00 96.56 198 ARG A N 1
ATOM 1545 C CA . ARG A 1 198 ? -7.269 -6.107 23.740 1.00 96.56 198 ARG A CA 1
ATOM 1546 C C . ARG A 1 198 ? -6.180 -7.079 23.312 1.00 96.56 198 ARG A C 1
ATOM 1548 O O . ARG A 1 198 ? -6.229 -8.240 23.719 1.00 96.56 198 ARG A O 1
ATOM 1555 N N . PHE A 1 199 ? -5.195 -6.624 22.536 1.00 95.62 199 PHE A N 1
ATOM 1556 C CA . PHE A 1 199 ? -4.029 -7.442 22.186 1.00 95.62 199 PHE A CA 1
ATOM 1557 C C . PHE A 1 199 ? -3.279 -7.902 23.441 1.00 95.62 199 PHE A C 1
ATOM 1559 O O . PHE A 1 199 ? -3.008 -9.094 23.599 1.00 95.62 199 PHE A O 1
ATOM 1566 N N . GLU A 1 200 ? -3.014 -6.982 24.368 1.00 94.19 200 GLU A N 1
ATOM 1567 C CA . GLU A 1 200 ? -2.364 -7.270 25.649 1.00 94.19 200 GLU A CA 1
ATOM 1568 C C . GLU A 1 200 ? -3.174 -8.256 26.507 1.00 94.19 200 GLU A C 1
ATOM 1570 O O . GLU A 1 200 ? -2.623 -9.219 27.044 1.00 94.19 200 GLU A O 1
ATOM 1575 N N . ALA A 1 201 ? -4.490 -8.061 26.623 1.00 95.19 201 ALA A N 1
ATOM 1576 C CA . ALA A 1 201 ? -5.372 -8.950 27.375 1.00 95.19 201 ALA A CA 1
ATOM 1577 C C . ALA A 1 201 ? -5.413 -10.362 26.771 1.00 95.19 201 ALA A C 1
ATOM 1579 O O . ALA A 1 201 ? -5.258 -11.350 27.495 1.00 95.19 201 ALA A O 1
ATOM 1580 N N . TYR A 1 202 ? -5.553 -10.465 25.446 1.00 94.88 202 TYR A N 1
ATOM 1581 C CA . TYR A 1 202 ? -5.551 -11.746 24.746 1.00 94.88 202 TYR A CA 1
ATOM 1582 C C . TYR A 1 202 ? -4.218 -12.478 24.916 1.00 94.88 202 TYR A C 1
ATOM 1584 O O . TYR A 1 202 ? -4.200 -13.671 25.222 1.00 94.88 202 TYR A O 1
ATOM 1592 N N . TRP A 1 203 ? -3.094 -11.772 24.791 1.00 93.12 203 TRP A N 1
ATOM 1593 C CA . TRP A 1 203 ? -1.774 -12.360 24.998 1.00 93.12 203 TRP A CA 1
ATOM 1594 C C . TRP A 1 203 ? -1.537 -12.810 26.441 1.00 93.12 203 TRP A C 1
ATOM 1596 O O . TRP A 1 203 ? -1.011 -13.901 26.659 1.00 93.12 203 TRP A O 1
ATOM 1606 N N . ARG A 1 204 ? -1.984 -12.042 27.444 1.00 93.31 204 ARG A N 1
ATOM 1607 C CA . ARG A 1 204 ? -1.885 -12.452 28.859 1.00 93.31 204 ARG A CA 1
ATOM 1608 C C . ARG A 1 204 ? -2.600 -13.774 29.128 1.00 93.31 204 ARG A C 1
ATOM 1610 O O . ARG A 1 204 ? -2.104 -14.546 29.950 1.00 93.31 204 ARG A O 1
ATOM 1617 N N . ALA A 1 205 ? -3.708 -14.032 28.432 1.00 92.50 205 ALA A N 1
ATOM 1618 C CA . ALA A 1 205 ? -4.446 -15.293 28.486 1.00 92.50 205 ALA A CA 1
ATOM 1619 C C . ALA A 1 205 ? -3.821 -16.411 27.623 1.00 92.50 205 ALA A C 1
ATOM 1621 O O . ALA A 1 205 ? -4.079 -17.585 27.868 1.00 92.50 205 ALA A O 1
ATOM 1622 N N . ASN A 1 206 ? -2.971 -16.066 26.649 1.00 91.38 206 ASN A N 1
ATOM 1623 C CA . ASN A 1 206 ? -2.410 -16.978 25.647 1.00 91.38 206 ASN A CA 1
ATOM 1624 C C . ASN A 1 206 ? -0.889 -16.780 25.493 1.00 91.38 206 ASN A C 1
ATOM 1626 O O . ASN A 1 206 ? -0.383 -16.559 24.392 1.00 91.38 206 ASN A O 1
ATOM 1630 N N . ARG A 1 207 ? -0.146 -16.852 26.607 1.00 81.88 207 ARG A N 1
ATOM 1631 C CA . ARG A 1 207 ? 1.274 -16.439 26.711 1.00 81.88 207 ARG A CA 1
ATOM 1632 C C . ARG A 1 207 ? 2.268 -17.178 25.805 1.00 81.88 207 ARG A C 1
ATOM 1634 O O . ARG A 1 207 ? 3.440 -16.817 25.772 1.00 81.88 207 ARG A O 1
ATOM 1641 N N . THR A 1 208 ? 1.835 -18.215 25.097 1.00 85.44 208 THR A N 1
ATOM 1642 C CA . THR A 1 208 ? 2.649 -18.941 24.112 1.00 85.44 208 THR A CA 1
ATOM 1643 C C . THR A 1 208 ? 2.700 -18.246 22.751 1.00 85.44 208 THR A C 1
ATOM 1645 O O . THR A 1 208 ? 3.536 -18.593 21.920 1.00 85.44 208 THR A O 1
ATOM 1648 N N . LEU A 1 209 ? 1.824 -17.268 22.510 1.00 85.00 209 LEU A N 1
ATOM 1649 C CA . LEU A 1 209 ? 1.768 -16.520 21.260 1.00 85.00 209 LEU A CA 1
ATOM 1650 C C . LEU A 1 209 ? 2.712 -15.313 21.309 1.00 85.00 209 LEU A C 1
ATOM 1652 O O . LEU A 1 209 ? 2.860 -14.653 22.337 1.00 85.00 209 LEU A O 1
ATOM 1656 N N . GLY A 1 210 ? 3.341 -14.995 20.177 1.00 85.44 210 GLY A N 1
ATOM 1657 C CA . GLY A 1 210 ? 4.090 -13.749 20.031 1.00 85.44 210 GLY A CA 1
ATOM 1658 C C . GLY A 1 210 ? 3.134 -12.560 19.952 1.00 85.44 210 GLY A C 1
ATOM 1659 O O . GLY A 1 210 ? 2.309 -12.510 19.040 1.00 85.44 210 GLY A O 1
ATOM 1660 N N . LEU A 1 211 ? 3.250 -11.615 20.890 1.00 87.19 211 LEU A N 1
ATOM 1661 C CA . LEU A 1 211 ? 2.414 -10.408 20.942 1.00 87.19 211 LEU A CA 1
ATOM 1662 C C . LEU A 1 211 ? 2.749 -9.401 19.836 1.00 87.19 211 LEU A C 1
ATOM 1664 O O . LEU A 1 211 ? 1.857 -8.740 19.318 1.00 87.19 211 LEU A O 1
ATOM 1668 N N . TYR A 1 212 ? 4.020 -9.315 19.454 1.00 85.06 212 TYR A N 1
ATOM 1669 C CA . TYR A 1 212 ? 4.521 -8.370 18.460 1.00 85.06 212 TYR A CA 1
ATOM 1670 C C . TYR A 1 212 ? 5.104 -9.121 17.261 1.00 85.06 212 TYR A C 1
ATOM 1672 O O . TYR A 1 212 ? 5.686 -10.199 17.407 1.00 85.06 212 TYR A O 1
ATOM 1680 N N . THR A 1 213 ? 4.985 -8.539 16.070 1.00 73.06 213 THR A N 1
ATOM 1681 C CA . THR A 1 213 ? 5.703 -8.997 14.868 1.00 73.06 213 THR A CA 1
ATOM 1682 C C . THR A 1 213 ? 6.610 -7.885 14.381 1.00 73.06 213 THR A C 1
ATOM 1684 O O . THR A 1 213 ? 6.121 -6.780 14.2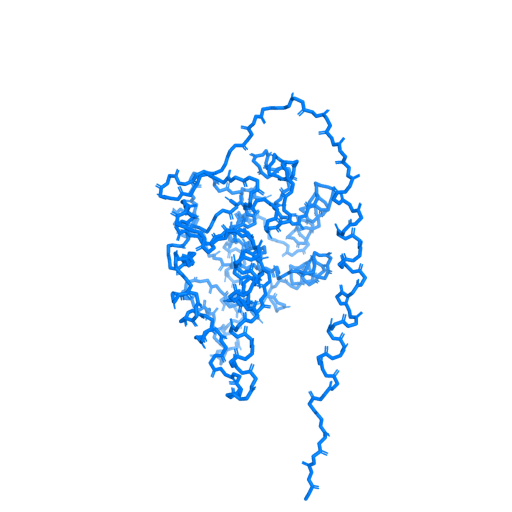26 1.00 73.06 213 THR A O 1
ATOM 1687 N N . LYS A 1 214 ? 7.890 -8.191 14.107 1.00 63.03 214 LYS A N 1
ATOM 1688 C CA . LYS A 1 214 ? 8.901 -7.289 13.506 1.00 63.03 214 LYS A CA 1
ATOM 1689 C C . LYS A 1 214 ? 8.704 -5.796 13.842 1.00 63.03 214 LYS A C 1
ATOM 1691 O O . LYS A 1 214 ? 8.053 -5.069 13.103 1.00 63.03 214 LYS A O 1
ATOM 1696 N N . GLY A 1 215 ? 9.377 -5.334 14.893 1.00 67.25 215 GLY A N 1
ATOM 1697 C CA . GLY A 1 215 ? 9.244 -3.965 15.394 1.00 67.25 215 GLY A CA 1
ATOM 1698 C C . GLY A 1 215 ? 8.206 -3.888 16.509 1.00 67.25 215 GLY A C 1
ATOM 1699 O O . GLY A 1 215 ? 7.991 -4.874 17.212 1.00 67.25 215 GLY A O 1
ATOM 1700 N N . ASP A 1 216 ? 7.577 -2.723 16.649 1.00 75.81 216 ASP A N 1
ATOM 1701 C CA . ASP A 1 216 ? 6.776 -2.382 17.829 1.00 75.81 216 ASP A CA 1
ATOM 1702 C C . ASP A 1 216 ? 5.252 -2.480 17.610 1.00 75.81 216 ASP A C 1
ATOM 1704 O O . ASP A 1 216 ? 4.478 -1.985 18.429 1.00 75.81 216 ASP A O 1
ATOM 1708 N N . TRP A 1 217 ? 4.796 -3.079 16.501 1.00 86.19 217 TRP A N 1
ATOM 1709 C CA . TRP A 1 217 ? 3.364 -3.275 16.244 1.00 86.19 217 TRP A CA 1
ATOM 1710 C C . TRP A 1 217 ? 2.871 -4.652 16.676 1.00 86.19 217 TRP A C 1
ATOM 1712 O O . TRP A 1 217 ? 3.586 -5.661 16.598 1.00 86.19 217 TRP A O 1
ATOM 1722 N N . TYR A 1 218 ? 1.611 -4.688 17.104 1.00 90.69 218 TYR A N 1
ATOM 1723 C CA . TYR A 1 218 ? 0.945 -5.915 17.518 1.00 90.69 218 TYR A CA 1
ATOM 1724 C C . TYR A 1 218 ? 0.859 -6.918 16.373 1.00 90.69 218 TYR A C 1
ATOM 1726 O O . TYR A 1 218 ? 0.680 -6.554 15.212 1.00 90.69 218 TYR A O 1
ATOM 1734 N N . ASN A 1 219 ? 0.983 -8.196 16.717 1.00 89.69 219 ASN A N 1
ATOM 1735 C CA . ASN A 1 219 ? 0.969 -9.296 15.774 1.00 89.69 219 ASN A CA 1
ATOM 1736 C C . ASN A 1 219 ? -0.364 -9.323 14.994 1.00 89.69 219 ASN A C 1
ATOM 1738 O O . ASN A 1 219 ? -1.395 -9.661 15.583 1.00 89.69 219 ASN A O 1
ATOM 1742 N N . PRO A 1 220 ? -0.364 -9.030 13.678 1.00 87.62 220 PRO A N 1
ATOM 1743 C CA . PRO A 1 220 ? -1.591 -8.935 12.892 1.00 87.62 220 PRO A CA 1
ATOM 1744 C C . PRO A 1 220 ? -2.326 -10.277 12.790 1.00 87.62 220 PRO A C 1
ATOM 1746 O O . PRO A 1 220 ? -3.534 -10.289 12.590 1.00 87.62 220 PRO A O 1
ATOM 1749 N N . TYR A 1 221 ? -1.642 -11.407 13.010 1.00 88.50 221 TYR A N 1
ATOM 1750 C CA . TYR A 1 221 ? -2.268 -12.732 13.043 1.00 88.50 221 TYR A CA 1
ATOM 1751 C C . TYR A 1 221 ? -3.161 -12.970 14.269 1.00 88.50 221 TYR A C 1
ATOM 1753 O O . TYR A 1 221 ? -3.756 -14.036 14.371 1.00 88.50 221 TYR A O 1
ATOM 1761 N N . LEU A 1 222 ? -3.224 -12.028 15.216 1.00 93.00 222 LEU A N 1
ATOM 1762 C CA . LEU A 1 222 ? -4.156 -12.085 16.346 1.00 93.00 222 LEU A CA 1
ATOM 1763 C C . LEU A 1 222 ? -5.384 -11.186 16.135 1.00 93.00 222 LEU A C 1
ATOM 1765 O O . LEU A 1 222 ? -6.258 -11.157 17.001 1.00 93.00 222 LEU A O 1
ATOM 1769 N N . LEU A 1 223 ? -5.463 -10.446 15.017 1.00 94.56 223 LEU A N 1
ATOM 1770 C CA . LEU A 1 223 ? -6.542 -9.487 14.758 1.00 94.56 223 LEU A CA 1
ATOM 1771 C C . LEU A 1 223 ? -7.922 -10.161 14.737 1.00 94.56 223 LEU A C 1
ATOM 1773 O O . LEU A 1 223 ? -8.865 -9.623 15.314 1.00 94.56 223 LEU A O 1
ATOM 1777 N N . ASP A 1 224 ? -8.021 -11.370 14.175 1.00 95.88 224 ASP A N 1
ATOM 1778 C CA . ASP A 1 224 ? -9.240 -12.192 14.162 1.00 95.88 224 ASP A CA 1
ATOM 1779 C C . ASP A 1 224 ? -9.760 -12.523 15.573 1.00 95.88 224 ASP A C 1
ATOM 1781 O O . ASP A 1 224 ? -10.952 -12.773 15.755 1.00 95.88 224 ASP A O 1
ATOM 1785 N N . ARG A 1 225 ? -8.885 -12.506 16.587 1.00 95.94 225 ARG A N 1
ATOM 1786 C CA . ARG A 1 225 ? -9.234 -12.781 17.989 1.00 95.94 225 ARG A CA 1
ATOM 1787 C C . ARG A 1 225 ? -9.630 -11.540 18.768 1.00 95.94 225 ARG A C 1
ATOM 1789 O O . ARG A 1 225 ? -10.450 -11.650 19.675 1.00 95.94 225 ARG A O 1
ATOM 1796 N N . VAL A 1 226 ? -9.039 -10.389 18.455 1.00 96.56 226 VAL A N 1
ATOM 1797 C CA . VAL A 1 226 ? -9.197 -9.163 19.260 1.00 96.56 226 VAL A CA 1
ATOM 1798 C C . VAL A 1 226 ? -10.143 -8.134 18.643 1.00 96.56 226 VAL A C 1
ATOM 1800 O O . VAL A 1 226 ? -10.700 -7.309 19.369 1.00 96.56 226 VAL A O 1
ATOM 1803 N N . ALA A 1 227 ? -10.327 -8.174 17.322 1.00 97.75 227 ALA A N 1
ATOM 1804 C CA . ALA A 1 227 ? -11.239 -7.317 16.569 1.00 97.75 227 ALA A CA 1
ATOM 1805 C C . ALA A 1 227 ? -11.714 -8.036 15.285 1.00 97.75 227 ALA A C 1
ATOM 1807 O O . ALA A 1 227 ? -11.337 -7.650 14.172 1.00 97.75 227 ALA A O 1
ATOM 1808 N N . PRO A 1 228 ? -12.532 -9.097 15.406 1.00 98.06 228 PRO A N 1
ATOM 1809 C CA . PRO A 1 228 ? -12.939 -9.937 14.276 1.00 98.06 228 PRO A CA 1
ATOM 1810 C C . PRO A 1 228 ? -13.670 -9.176 13.155 1.00 98.06 228 PRO A C 1
ATOM 1812 O O . PRO A 1 228 ? -13.631 -9.590 11.998 1.00 98.06 228 PRO A O 1
ATOM 1815 N N . GLY A 1 229 ? -14.352 -8.071 13.457 1.00 98.12 229 GLY A N 1
ATOM 1816 C CA . GLY A 1 229 ? -14.943 -7.174 12.465 1.00 98.12 229 GLY A CA 1
ATOM 1817 C C . GLY A 1 229 ? -13.904 -6.509 11.563 1.00 98.12 229 GLY A C 1
ATOM 1818 O O . GLY A 1 229 ? -14.123 -6.427 10.353 1.00 98.12 229 GLY A O 1
ATOM 1819 N N . LEU A 1 230 ? -12.758 -6.103 12.121 1.00 97.88 230 LEU A N 1
ATOM 1820 C CA . LEU A 1 230 ? -11.646 -5.542 11.350 1.00 97.88 230 LEU A CA 1
ATOM 1821 C C . LEU A 1 230 ? -10.968 -6.605 10.486 1.00 97.88 230 LEU A C 1
ATOM 1823 O O . LEU A 1 230 ? -10.686 -6.343 9.321 1.00 97.88 230 LEU A O 1
ATOM 1827 N N . ASP A 1 231 ? -10.772 -7.814 11.011 1.00 98.00 231 ASP A N 1
ATOM 1828 C CA . ASP A 1 231 ? -10.223 -8.931 10.233 1.00 98.00 231 ASP A CA 1
ATOM 1829 C C . ASP A 1 231 ? -11.121 -9.294 9.032 1.00 98.00 231 ASP A C 1
ATOM 1831 O O . ASP A 1 231 ? -10.657 -9.391 7.893 1.00 98.00 231 ASP A O 1
ATOM 1835 N N . ARG A 1 232 ? -12.446 -9.368 9.239 1.00 98.44 232 ARG A N 1
ATOM 1836 C CA . ARG A 1 232 ? -13.405 -9.571 8.136 1.00 98.44 232 ARG A CA 1
ATOM 1837 C C . ARG A 1 232 ? -13.344 -8.458 7.094 1.00 98.44 232 ARG A C 1
ATOM 1839 O O . ARG A 1 232 ? -13.468 -8.736 5.898 1.00 98.44 232 ARG A O 1
ATOM 1846 N N . TRP A 1 233 ? -13.178 -7.211 7.533 1.00 98.44 233 TRP A N 1
ATOM 1847 C CA . TRP A 1 233 ? -13.006 -6.076 6.633 1.00 98.44 233 TRP A CA 1
ATOM 1848 C C . TRP A 1 233 ? -11.730 -6.225 5.790 1.00 98.44 233 TRP A C 1
ATOM 1850 O O . TRP A 1 233 ? -11.805 -6.108 4.565 1.00 98.44 233 TRP A O 1
ATOM 1860 N N . VAL A 1 234 ? -10.600 -6.587 6.413 1.00 98.06 234 VAL A N 1
ATOM 1861 C CA . VAL A 1 234 ? -9.327 -6.863 5.723 1.00 98.06 234 VAL A CA 1
ATOM 1862 C C . VAL A 1 234 ? -9.519 -7.934 4.647 1.00 98.06 234 VAL A C 1
ATOM 1864 O O . VAL A 1 234 ? -9.248 -7.681 3.473 1.00 98.06 234 VAL A O 1
ATOM 1867 N N . GLY A 1 235 ? -10.068 -9.099 5.008 1.00 97.69 235 GLY A N 1
ATOM 1868 C CA . GLY A 1 235 ? -10.241 -10.213 4.072 1.00 97.69 235 GLY A CA 1
ATOM 1869 C C . GLY A 1 235 ? -11.156 -9.887 2.884 1.00 97.69 235 GLY A C 1
ATOM 1870 O O . GLY A 1 235 ? -10.898 -10.309 1.753 1.00 97.69 235 GLY A O 1
ATOM 1871 N N . ARG A 1 236 ? -12.216 -9.097 3.104 1.00 97.94 236 ARG A N 1
ATOM 1872 C CA . ARG A 1 236 ? -13.113 -8.636 2.032 1.00 97.94 236 ARG A CA 1
ATOM 1873 C C . ARG A 1 236 ? -12.383 -7.734 1.039 1.00 97.94 236 ARG A C 1
ATOM 1875 O O . ARG A 1 236 ? -12.514 -7.938 -0.172 1.00 97.94 236 ARG A O 1
ATOM 1882 N N . TRP A 1 237 ? -11.655 -6.736 1.530 1.00 97.81 237 TRP A N 1
ATOM 1883 C CA . TRP A 1 237 ? -11.010 -5.743 0.672 1.00 97.81 237 TRP A CA 1
ATOM 1884 C C . TRP A 1 237 ? -9.737 -6.268 0.011 1.00 97.81 237 TRP A C 1
ATOM 1886 O O . TRP A 1 237 ? -9.503 -5.948 -1.152 1.00 97.81 237 TRP A O 1
ATOM 1896 N N . GLU A 1 238 ? -9.016 -7.192 0.649 1.00 96.69 238 GLU A N 1
ATOM 1897 C CA . GLU A 1 238 ? -7.951 -7.959 -0.005 1.00 96.69 238 GLU A CA 1
ATOM 1898 C C . GLU A 1 238 ? -8.488 -8.744 -1.209 1.00 96.69 238 GLU A C 1
ATOM 1900 O O . GLU A 1 238 ? -7.935 -8.664 -2.308 1.00 96.69 238 GLU A O 1
ATOM 1905 N N . LYS A 1 239 ? -9.624 -9.436 -1.045 1.00 96.25 239 LYS A N 1
ATOM 1906 C CA . LYS A 1 239 ? -10.283 -10.142 -2.153 1.00 96.25 239 LYS A CA 1
ATOM 1907 C C . LYS A 1 239 ? -10.763 -9.189 -3.249 1.00 96.25 239 LYS A C 1
ATOM 1909 O O . LYS A 1 239 ? -10.696 -9.536 -4.424 1.00 96.25 239 LYS A O 1
ATOM 1914 N N . THR A 1 240 ? -11.272 -8.020 -2.866 1.00 96.38 240 THR A N 1
ATOM 1915 C CA . THR A 1 240 ? -11.855 -7.046 -3.802 1.00 96.38 240 THR A CA 1
ATOM 1916 C C . THR A 1 240 ? -10.785 -6.356 -4.638 1.00 96.38 240 THR A C 1
ATOM 1918 O O . THR A 1 240 ? -10.954 -6.207 -5.844 1.00 96.38 240 THR A O 1
ATOM 1921 N N . TRP A 1 241 ? -9.673 -5.960 -4.018 1.00 94.94 241 TRP A N 1
ATOM 1922 C CA . TRP A 1 241 ? -8.577 -5.290 -4.713 1.00 94.94 241 TRP A CA 1
ATOM 1923 C C . TRP A 1 241 ? -7.569 -6.263 -5.329 1.00 94.94 241 TRP A C 1
ATOM 1925 O O . TRP A 1 241 ? -6.784 -5.854 -6.179 1.00 94.94 241 TRP A O 1
ATOM 1935 N N . GLY A 1 242 ? -7.581 -7.540 -4.929 1.00 94.62 242 GLY A N 1
ATOM 1936 C CA . GLY A 1 242 ? -6.642 -8.555 -5.415 1.00 94.62 242 GLY A CA 1
ATOM 1937 C C . GLY A 1 242 ? -5.208 -8.332 -4.923 1.00 94.62 242 GLY A C 1
ATOM 1938 O O . GLY A 1 242 ? -4.250 -8.696 -5.607 1.00 94.62 242 GLY A O 1
ATOM 1939 N N . ARG A 1 243 ? -5.047 -7.659 -3.778 1.00 95.06 243 ARG A N 1
ATOM 1940 C CA . ARG A 1 243 ? -3.772 -7.167 -3.230 1.00 95.06 243 ARG A CA 1
ATOM 1941 C C . ARG A 1 243 ? -3.847 -7.228 -1.712 1.00 95.06 243 ARG A C 1
ATOM 1943 O O . ARG A 1 243 ? -4.923 -7.021 -1.162 1.00 95.06 243 ARG A O 1
ATOM 1950 N N . TRP A 1 244 ? -2.721 -7.481 -1.052 1.00 95.25 244 TRP A N 1
ATOM 1951 C CA . TRP A 1 244 ? -2.678 -7.576 0.408 1.00 95.25 244 TRP A CA 1
ATOM 1952 C C . TRP A 1 244 ? -3.179 -6.294 1.075 1.00 95.25 244 TRP A C 1
ATOM 1954 O O . TRP A 1 244 ? -2.801 -5.184 0.685 1.00 95.25 244 TRP A O 1
ATOM 1964 N N . VAL A 1 245 ? -4.012 -6.477 2.095 1.00 96.12 245 VAL A N 1
ATOM 1965 C CA . VAL A 1 245 ? -4.475 -5.417 2.988 1.00 96.12 245 VAL A CA 1
ATOM 1966 C C . VAL A 1 245 ? -3.989 -5.770 4.385 1.00 96.12 245 VAL A C 1
ATOM 1968 O O . VAL A 1 245 ? -4.244 -6.866 4.873 1.00 96.12 245 VAL A O 1
ATOM 1971 N N . SER A 1 246 ? -3.273 -4.861 5.037 1.00 92.50 246 SER A N 1
ATOM 1972 C CA . SER A 1 246 ? -2.753 -5.091 6.385 1.00 92.50 246 SER A CA 1
ATOM 1973 C C . SER A 1 246 ? -3.146 -3.969 7.325 1.00 92.50 246 SER A C 1
ATOM 1975 O O . SER A 1 246 ? -3.193 -2.808 6.929 1.00 92.50 246 SER A O 1
ATOM 1977 N N . ILE A 1 247 ? -3.391 -4.323 8.588 1.00 94.38 247 ILE A N 1
ATOM 1978 C CA . ILE A 1 247 ? -3.553 -3.368 9.685 1.00 94.38 247 ILE A CA 1
ATOM 1979 C C . ILE A 1 247 ? -2.405 -3.587 10.674 1.00 94.38 247 ILE A C 1
ATOM 1981 O O . ILE A 1 247 ? -2.417 -4.531 11.464 1.00 94.38 247 ILE A O 1
ATOM 1985 N N . ALA A 1 248 ? -1.405 -2.711 10.632 1.00 92.25 248 ALA A N 1
ATOM 1986 C CA . ALA A 1 248 ? -0.378 -2.615 11.659 1.00 92.25 248 ALA A CA 1
ATOM 1987 C C . ALA A 1 248 ? -0.935 -1.808 12.840 1.00 92.25 248 ALA A C 1
ATOM 1989 O O . ALA A 1 248 ? -1.222 -0.618 12.704 1.00 92.25 248 ALA A O 1
ATOM 1990 N N . THR A 1 249 ? -1.115 -2.458 13.993 1.00 93.38 249 THR A N 1
ATOM 1991 C CA . THR A 1 249 ? -1.725 -1.825 15.174 1.00 93.38 249 THR A CA 1
ATOM 1992 C C . THR A 1 249 ? -0.671 -1.370 16.180 1.00 93.38 249 THR A C 1
ATOM 1994 O O . THR A 1 249 ? 0.255 -2.119 16.494 1.00 93.38 249 THR A O 1
ATOM 1997 N N . TYR A 1 250 ? -0.864 -0.177 16.741 1.00 90.88 250 TYR A N 1
ATOM 1998 C CA . TYR A 1 250 ? -0.024 0.441 17.765 1.00 90.88 250 TYR A CA 1
ATOM 1999 C C . TYR A 1 250 ? -0.881 1.064 18.884 1.00 90.88 250 TYR A C 1
ATOM 2001 O O . TYR A 1 250 ? -2.033 1.434 18.660 1.00 90.88 250 TYR A O 1
ATOM 2009 N N . GLY A 1 251 ? -0.306 1.250 20.077 1.00 86.56 251 GLY A N 1
ATOM 2010 C CA . GLY A 1 251 ? -0.885 2.126 21.110 1.00 86.56 251 GLY A CA 1
ATOM 2011 C C . GLY A 1 251 ? -0.612 3.616 20.836 1.00 86.56 251 GLY A C 1
ATOM 2012 O O . GLY A 1 251 ? 0.298 3.956 20.072 1.00 86.56 251 GLY A O 1
ATOM 2013 N N . ARG A 1 252 ? -1.336 4.535 21.492 1.00 77.88 252 ARG A N 1
ATOM 2014 C CA . ARG A 1 252 ? -1.214 5.997 21.288 1.00 77.88 252 ARG A CA 1
ATOM 2015 C C . ARG A 1 252 ? 0.188 6.592 21.435 1.00 77.88 252 ARG A C 1
ATOM 2017 O O . ARG A 1 252 ? 0.464 7.539 20.696 1.00 77.88 252 ARG A O 1
ATOM 2024 N N . PRO A 1 253 ? 1.108 6.083 22.282 1.00 76.50 253 PRO A N 1
ATOM 2025 C CA . PRO A 1 253 ? 2.483 6.589 22.319 1.00 76.50 253 PRO A CA 1
ATOM 2026 C C . PRO A 1 253 ? 3.210 6.552 20.961 1.00 76.50 253 PRO A C 1
ATOM 2028 O O . PRO A 1 253 ? 4.212 7.244 20.780 1.00 76.50 253 PRO A O 1
ATOM 2031 N N . TYR A 1 254 ? 2.703 5.779 19.992 1.00 71.62 254 TYR A N 1
ATOM 2032 C CA . TYR A 1 254 ? 3.239 5.701 18.634 1.00 71.62 254 TYR A CA 1
ATOM 2033 C C . TYR A 1 254 ? 2.669 6.726 17.659 1.00 71.62 254 TYR A C 1
ATOM 2035 O O . TYR A 1 254 ? 3.318 6.953 16.640 1.00 71.62 254 TYR A O 1
ATOM 2043 N N . LEU A 1 255 ? 1.544 7.386 17.961 1.00 66.81 255 LEU A N 1
ATOM 2044 C CA . LEU A 1 255 ? 0.896 8.340 17.055 1.00 66.81 255 LEU A CA 1
ATOM 2045 C C . LEU A 1 255 ? 1.907 9.389 16.558 1.00 66.81 255 LEU A C 1
ATOM 2047 O O . LEU A 1 255 ? 2.159 9.493 15.365 1.00 66.81 255 LEU A O 1
ATOM 2051 N N . GLY A 1 256 ? 2.618 10.061 17.470 1.00 62.59 256 GLY A N 1
ATOM 2052 C CA . GLY A 1 256 ? 3.623 11.075 17.117 1.00 62.59 256 GLY A CA 1
ATOM 2053 C C . GLY A 1 256 ? 4.898 10.539 16.447 1.00 62.59 256 GLY A C 1
ATOM 2054 O O . GLY A 1 256 ? 5.654 11.313 15.866 1.00 62.59 256 GLY A O 1
ATOM 2055 N N . ARG A 1 257 ? 5.156 9.225 16.512 1.00 65.56 257 ARG A N 1
ATOM 2056 C CA . ARG A 1 257 ? 6.321 8.577 15.879 1.00 65.56 257 ARG A CA 1
ATOM 2057 C C . ARG A 1 257 ? 6.015 8.100 14.461 1.00 65.56 257 ARG A C 1
ATOM 2059 O O . ARG A 1 257 ? 6.913 8.042 13.622 1.00 65.56 257 ARG A O 1
ATOM 2066 N N . THR A 1 258 ? 4.762 7.740 14.199 1.00 65.00 258 THR A N 1
ATOM 2067 C CA . THR A 1 258 ? 4.306 7.194 12.916 1.00 65.00 258 THR A CA 1
ATOM 2068 C C . THR A 1 258 ? 3.646 8.252 12.036 1.00 65.00 258 THR A C 1
ATOM 2070 O O . THR A 1 258 ? 3.617 8.080 10.815 1.00 65.00 258 THR A O 1
ATOM 2073 N N . THR A 1 259 ? 3.194 9.377 12.601 1.00 69.19 259 THR A N 1
ATOM 2074 C CA . THR A 1 259 ? 2.667 10.518 11.845 1.00 69.19 259 THR A CA 1
ATOM 2075 C C . THR A 1 259 ? 3.779 11.335 11.197 1.00 69.19 259 THR A C 1
ATOM 2077 O O . THR A 1 259 ? 4.726 11.766 11.853 1.00 69.19 259 THR A O 1
ATOM 2080 N N . ARG A 1 260 ? 3.633 11.623 9.909 1.00 72.25 260 ARG A N 1
ATOM 2081 C CA . ARG A 1 260 ? 4.460 12.556 9.146 1.00 72.25 260 ARG A CA 1
ATOM 2082 C C . ARG A 1 260 ? 3.560 13.529 8.381 1.00 72.25 260 ARG A C 1
ATOM 2084 O O . ARG A 1 260 ? 2.462 13.142 7.965 1.00 72.25 260 ARG A O 1
ATOM 2091 N N . PRO A 1 261 ? 4.018 14.769 8.139 1.00 67.19 261 PRO A N 1
ATOM 2092 C CA . PRO A 1 261 ? 3.362 15.660 7.190 1.00 67.19 261 PRO A CA 1
ATOM 2093 C C . PRO A 1 261 ? 3.160 14.957 5.838 1.00 67.19 261 PRO A C 1
ATOM 2095 O O . PRO A 1 261 ? 4.079 14.319 5.320 1.00 67.19 261 PRO A O 1
ATOM 2098 N N . GLY A 1 262 ? 1.946 15.036 5.290 1.00 71.75 262 GLY A N 1
ATOM 2099 C CA . GLY A 1 262 ? 1.587 14.378 4.028 1.00 71.75 262 GLY A CA 1
ATOM 2100 C C . GLY A 1 262 ? 1.286 12.878 4.135 1.00 71.75 262 GLY A C 1
ATOM 2101 O O . GLY A 1 262 ? 1.263 12.182 3.121 1.00 71.75 262 GLY A O 1
ATOM 2102 N N . ASP A 1 263 ? 1.085 12.347 5.341 1.00 81.25 263 ASP A N 1
ATOM 2103 C CA . ASP A 1 263 ? 0.456 11.038 5.484 1.00 81.25 263 ASP A CA 1
ATOM 2104 C C . ASP A 1 263 ? -1.016 11.068 5.099 1.00 81.25 263 ASP A C 1
ATOM 2106 O O . ASP A 1 263 ? -1.727 12.046 5.329 1.00 81.25 263 ASP A O 1
ATOM 2110 N N . TRP A 1 264 ? -1.476 9.942 4.571 1.00 90.25 264 TRP A N 1
ATOM 2111 C CA . TRP A 1 264 ? -2.859 9.771 4.187 1.00 90.25 264 TRP A CA 1
ATOM 2112 C C . TRP A 1 264 ? -3.706 9.421 5.400 1.00 90.25 264 TRP A C 1
ATOM 2114 O O . TRP A 1 264 ? -3.726 8.271 5.836 1.00 90.25 264 TRP A O 1
ATOM 2124 N N . VAL A 1 265 ? -4.395 10.409 5.961 1.00 92.19 265 VAL A N 1
ATOM 2125 C CA . VAL A 1 265 ? -5.322 10.188 7.076 1.00 92.19 265 VAL A CA 1
ATOM 2126 C C . VAL A 1 265 ? -6.601 9.545 6.544 1.00 92.19 265 VAL A C 1
ATOM 2128 O O . VAL A 1 265 ? -7.234 10.070 5.631 1.00 92.19 265 VAL A O 1
ATOM 2131 N N . VAL A 1 266 ? -6.963 8.389 7.100 1.00 93.69 266 VAL A N 1
ATOM 2132 C CA . VAL A 1 266 ? -8.165 7.621 6.742 1.00 93.69 266 VAL A CA 1
ATOM 2133 C C . VAL A 1 266 ? -9.244 7.788 7.810 1.00 93.69 266 VAL A C 1
ATOM 2135 O O . VAL A 1 266 ? -10.423 7.926 7.474 1.00 93.69 266 VAL A O 1
ATOM 2138 N N . ILE A 1 267 ? -8.852 7.773 9.089 1.00 92.94 267 ILE A N 1
ATOM 2139 C CA . ILE A 1 267 ? -9.711 7.937 10.275 1.00 92.94 267 ILE A CA 1
ATOM 2140 C C . ILE A 1 267 ? -8.974 8.811 11.287 1.00 92.94 267 ILE A C 1
ATOM 2142 O O . ILE A 1 267 ? -7.764 8.648 11.443 1.00 92.94 267 ILE A O 1
ATOM 2146 N N . GLN A 1 268 ? -9.705 9.719 11.932 1.00 85.19 268 GLN A N 1
ATOM 2147 C CA . GLN A 1 268 ? -9.261 10.569 13.034 1.00 85.19 268 GLN A CA 1
ATOM 2148 C C . GLN A 1 268 ? -10.416 10.756 14.019 1.00 85.19 268 GLN A C 1
ATOM 2150 O O . GLN A 1 268 ? -11.578 10.721 13.542 1.00 85.19 268 GLN A O 1
#

pLDDT: mean 84.84, std 20.02, range [31.16, 98.62]